Protein AF-A0AA88E6B8-F1 (afdb_monomer)

pLDDT: mean 77.75, std 19.47, range [22.05, 96.06]

Secondary structure (DSSP, 8-state):
-HHHHHHHHHHHHHTT-S--HHHHHHTT-----B-TTT-SSB--HHIIIIISHHHHHHHHTSTTTTT------SSHHHHHHHHHHHS-HHHHHHHHHHHHHHHHHHHHHHHH-----HHHHHHHHHH----PPPPPSTT--EEEEEEEEEGGGTEEEEEEEEE-TT--EEEEEEEEEES---HHHHHHHHHHHHHHHHHHTT--BSEEE-S-HHHHHHHHHS---GGGHHHHHHHHHHHHHHB-----SSS---S-S-S-EES----HHHHTTS--

Organism: Ficus carica (NCBI:txid3494)

Sequence (276 aa):
MEVAKRSSRLWRAFHNILPCSANLRSRGVNCEVRCARCHGGDETGWHSLWSCDIAKLTWKGCSTWDKLPRCSARCFDGVCLFVARLFSKEDVEIFASISWAIWWSRNVRVFQNLWKSPMEILEVVLTDRPPQWQPPSLGHLKLNVDAGCREECGFVGVGAVVRDSDGVVIACLARKLVGSFPPLTAEFLALREGLEFVASCGVRVSEVETDALLVVQAIVTSDPPDDLDPIVYDIRALLQKVACGSPCRHATCSGSPLKDLIPHGTWDDVCNLWFM

Structure (mmCIF, N/CA/C/O backbone):
data_AF-A0AA88E6B8-F1
#
_entry.id   AF-A0AA88E6B8-F1
#
loop_
_atom_site.group_PDB
_atom_site.id
_atom_site.type_symbol
_atom_site.label_atom_id
_atom_site.label_alt_id
_atom_site.label_comp_id
_atom_site.label_asym_id
_atom_site.label_entity_id
_atom_site.label_seq_id
_atom_site.pdbx_PDB_ins_code
_atom_site.Cartn_x
_atom_site.Cartn_y
_atom_site.Cartn_z
_atom_site.occupancy
_atom_site.B_iso_or_equiv
_atom_site.auth_seq_id
_atom_site.auth_comp_id
_atom_site.auth_asym_id
_atom_site.auth_atom_id
_atom_site.pdbx_PDB_model_num
ATOM 1 N N . MET A 1 1 ? 5.697 -1.878 10.033 1.00 37.88 1 MET A N 1
ATOM 2 C CA . MET A 1 1 ? 4.696 -1.409 9.056 1.00 37.88 1 MET A CA 1
ATOM 3 C C . MET A 1 1 ? 5.226 -1.267 7.648 1.00 37.88 1 MET A C 1
ATOM 5 O O . MET A 1 1 ? 4.809 -1.991 6.754 1.00 37.88 1 MET A O 1
ATOM 9 N N . GLU A 1 2 ? 6.217 -0.413 7.437 1.00 36.41 2 GLU A N 1
ATOM 10 C CA . GLU A 1 2 ? 6.900 -0.381 6.149 1.00 36.41 2 GLU A CA 1
ATOM 11 C C . GLU A 1 2 ? 7.533 -1.737 5.831 1.00 36.41 2 GLU A C 1
ATOM 13 O O . GLU A 1 2 ? 7.441 -2.153 4.699 1.00 36.41 2 GLU A O 1
ATOM 18 N N . VAL A 1 3 ? 8.020 -2.507 6.816 1.00 38.84 3 VAL A N 1
ATOM 19 C CA . VAL A 1 3 ? 8.451 -3.912 6.624 1.00 38.84 3 VAL A CA 1
ATOM 20 C C . VAL A 1 3 ? 7.341 -4.813 6.061 1.00 38.84 3 VAL A C 1
ATOM 22 O O . VAL A 1 3 ? 7.630 -5.649 5.219 1.00 38.84 3 VAL A O 1
ATOM 25 N N . ALA A 1 4 ? 6.075 -4.618 6.443 1.00 38.62 4 ALA A N 1
ATOM 26 C CA . ALA A 1 4 ? 4.932 -5.354 5.892 1.00 38.62 4 ALA A CA 1
ATOM 27 C C . ALA A 1 4 ? 4.603 -4.869 4.468 1.00 38.62 4 ALA A C 1
ATOM 29 O O . ALA A 1 4 ? 4.570 -5.667 3.541 1.00 38.62 4 ALA A O 1
ATOM 30 N N . LYS A 1 5 ? 4.542 -3.548 4.216 1.00 45.56 5 LYS A N 1
ATOM 31 C CA . LYS A 1 5 ? 4.423 -3.002 2.842 1.00 45.56 5 LYS A CA 1
ATOM 32 C C . LYS A 1 5 ? 5.631 -3.380 1.954 1.00 45.56 5 LYS A C 1
ATOM 34 O O . LYS A 1 5 ? 5.454 -3.584 0.756 1.00 45.56 5 LYS A O 1
ATOM 39 N N . ARG A 1 6 ? 6.841 -3.495 2.511 1.00 61.31 6 ARG A N 1
ATOM 40 C CA . ARG A 1 6 ? 8.099 -3.924 1.868 1.00 61.31 6 ARG A CA 1
ATOM 41 C C . ARG A 1 6 ? 8.015 -5.413 1.525 1.00 61.31 6 ARG A C 1
ATOM 43 O O . ARG A 1 6 ? 8.197 -5.755 0.362 1.00 61.31 6 ARG A O 1
ATOM 50 N N . SER A 1 7 ? 7.627 -6.265 2.475 1.00 57.97 7 SER A N 1
ATOM 51 C CA . SER A 1 7 ? 7.434 -7.712 2.291 1.00 57.97 7 SER A CA 1
ATOM 52 C C . SER A 1 7 ? 6.275 -8.043 1.351 1.00 57.97 7 SER A C 1
ATOM 54 O O . SER A 1 7 ? 6.454 -8.824 0.425 1.00 57.97 7 SER A O 1
ATOM 56 N N . SER A 1 8 ? 5.123 -7.392 1.502 1.00 67.06 8 SER A N 1
ATOM 57 C CA . SER A 1 8 ? 3.950 -7.517 0.628 1.00 67.06 8 SER A CA 1
ATOM 58 C C . SER A 1 8 ? 4.261 -7.066 -0.802 1.00 67.06 8 SER A C 1
ATOM 60 O O . SER A 1 8 ? 3.906 -7.742 -1.770 1.00 67.06 8 SER A O 1
ATOM 62 N N . ARG A 1 9 ? 5.010 -5.967 -0.987 1.00 73.50 9 ARG A N 1
ATOM 63 C CA . ARG A 1 9 ? 5.476 -5.557 -2.325 1.00 73.50 9 ARG A CA 1
ATOM 64 C C . ARG A 1 9 ? 6.522 -6.498 -2.892 1.00 73.50 9 ARG A C 1
ATOM 66 O O . ARG A 1 9 ? 6.449 -6.789 -4.081 1.00 73.50 9 ARG A O 1
ATOM 73 N N . LEU A 1 10 ? 7.464 -6.969 -2.081 1.00 81.62 10 LEU A N 1
ATOM 74 C CA . LEU A 1 10 ? 8.462 -7.933 -2.525 1.00 81.62 10 LEU A CA 1
ATOM 75 C C . LEU A 1 10 ? 7.795 -9.249 -2.941 1.00 81.62 10 LEU A C 1
ATOM 77 O O . LEU A 1 10 ? 8.118 -9.782 -3.996 1.00 81.62 10 LEU A O 1
ATOM 81 N N . TRP A 1 11 ? 6.792 -9.706 -2.191 1.00 81.75 11 TRP A N 1
ATOM 82 C CA . TRP A 1 11 ? 5.949 -10.848 -2.537 1.00 81.75 11 TRP A CA 1
ATOM 83 C C . TRP A 1 11 ? 5.194 -10.616 -3.853 1.00 81.75 11 TRP A C 1
ATOM 85 O O . TRP A 1 11 ? 5.265 -11.434 -4.770 1.00 81.75 11 TRP A O 1
ATOM 95 N N . ARG A 1 12 ? 4.554 -9.452 -4.027 1.00 83.06 12 ARG A N 1
ATOM 96 C CA . ARG A 1 12 ? 3.907 -9.082 -5.301 1.00 83.06 12 ARG A CA 1
ATOM 97 C C . ARG A 1 12 ? 4.899 -9.041 -6.467 1.00 83.06 12 ARG A C 1
ATOM 99 O O . ARG A 1 12 ? 4.542 -9.392 -7.590 1.00 83.06 12 ARG A O 1
ATOM 106 N N . ALA A 1 13 ? 6.126 -8.593 -6.224 1.00 87.19 13 ALA A N 1
ATOM 107 C CA . ALA A 1 13 ? 7.186 -8.548 -7.222 1.00 87.19 13 ALA A CA 1
ATOM 108 C C . ALA A 1 13 ? 7.661 -9.953 -7.601 1.00 87.19 13 ALA A C 1
ATOM 110 O O . ALA A 1 13 ? 7.802 -10.246 -8.787 1.00 87.19 13 ALA A O 1
ATOM 111 N N . PHE A 1 14 ? 7.839 -10.821 -6.605 1.00 88.31 14 PHE A N 1
ATOM 112 C CA . PHE A 1 14 ? 8.181 -12.229 -6.768 1.00 88.31 14 PHE A CA 1
ATOM 113 C C . PHE A 1 14 ? 7.139 -12.960 -7.621 1.00 88.31 14 PHE A C 1
ATOM 115 O O . PHE A 1 14 ? 7.480 -13.623 -8.590 1.00 88.31 14 PHE A O 1
ATOM 122 N N . HIS A 1 15 ? 5.852 -12.763 -7.342 1.00 83.81 15 HIS A N 1
ATOM 123 C CA . HIS A 1 15 ? 4.770 -13.378 -8.114 1.00 83.81 15 HIS A CA 1
ATOM 124 C C . HIS A 1 15 ? 4.450 -12.659 -9.435 1.00 83.81 15 HIS A C 1
ATOM 126 O O . HIS A 1 15 ? 3.464 -12.990 -10.088 1.00 83.81 15 HIS A O 1
ATOM 132 N N . ASN A 1 16 ? 5.259 -11.674 -9.841 1.00 87.44 16 ASN A N 1
ATOM 133 C CA . ASN A 1 16 ? 5.052 -10.873 -11.047 1.00 87.44 16 ASN A CA 1
ATOM 134 C C . ASN A 1 16 ? 3.639 -10.253 -11.147 1.00 87.44 16 ASN A C 1
ATOM 136 O O . ASN A 1 16 ? 3.027 -10.206 -12.211 1.00 87.44 16 ASN A O 1
ATOM 140 N N . ILE A 1 17 ? 3.110 -9.754 -10.030 1.00 83.88 17 ILE A N 1
ATOM 141 C CA . ILE A 1 17 ? 1.791 -9.102 -9.955 1.00 83.88 17 ILE A CA 1
ATOM 142 C C . ILE A 1 17 ? 1.871 -7.619 -9.578 1.00 83.88 17 ILE A C 1
ATOM 144 O O . ILE A 1 17 ? 0.838 -6.997 -9.319 1.00 83.88 17 ILE A O 1
ATOM 148 N N . LEU A 1 18 ? 3.073 -7.032 -9.552 1.00 85.50 18 LEU A N 1
ATOM 149 C CA . LEU A 1 18 ? 3.228 -5.583 -9.411 1.00 85.50 18 LEU A CA 1
ATOM 150 C C . LEU A 1 18 ? 2.494 -4.841 -10.541 1.00 85.50 18 LEU A C 1
ATOM 152 O O . LEU A 1 18 ? 2.548 -5.299 -11.685 1.00 85.50 18 LEU A O 1
ATOM 156 N N . PRO A 1 19 ? 1.872 -3.679 -10.262 1.00 85.00 19 PRO A N 1
ATOM 157 C CA . PRO A 1 19 ? 1.179 -2.877 -11.269 1.00 85.00 19 PRO A CA 1
ATOM 158 C C . PRO A 1 19 ? 2.173 -2.048 -12.105 1.00 85.00 19 PRO A C 1
ATOM 160 O O . PRO A 1 19 ? 2.102 -0.819 -12.173 1.00 85.00 19 PRO A O 1
ATOM 163 N N . CYS A 1 20 ? 3.157 -2.721 -12.704 1.00 89.06 20 CYS A N 1
ATOM 164 C CA . CYS A 1 20 ? 3.997 -2.156 -13.756 1.00 89.06 20 CYS A CA 1
ATOM 165 C C . CYS A 1 20 ? 3.222 -2.156 -15.080 1.00 89.06 20 CYS A C 1
ATOM 167 O O . CYS A 1 20 ? 2.313 -2.972 -15.260 1.00 89.06 20 CYS A O 1
ATOM 169 N N . SER A 1 21 ? 3.540 -1.252 -16.005 1.00 87.00 21 SER A N 1
ATOM 170 C CA . SER A 1 21 ? 2.702 -1.074 -17.197 1.00 87.00 21 SER A CA 1
ATOM 171 C C . SER A 1 21 ? 2.626 -2.315 -18.095 1.00 87.00 21 SER A C 1
ATOM 173 O O . SER A 1 21 ? 1.577 -2.554 -18.690 1.00 87.00 21 SER A O 1
ATOM 175 N N . ALA A 1 22 ? 3.650 -3.179 -18.115 1.00 90.19 22 ALA A N 1
ATOM 176 C CA . ALA A 1 22 ? 3.568 -4.475 -18.799 1.00 90.19 22 ALA A CA 1
ATOM 177 C C . ALA A 1 22 ? 2.477 -5.391 -18.207 1.00 90.19 22 ALA A C 1
ATOM 179 O O . ALA A 1 22 ? 1.712 -6.005 -18.950 1.00 90.19 22 ALA A O 1
ATOM 180 N N . ASN A 1 23 ? 2.361 -5.440 -16.875 1.00 87.75 23 ASN A N 1
ATOM 181 C CA . ASN A 1 23 ? 1.348 -6.240 -16.182 1.00 87.75 23 ASN A CA 1
ATOM 182 C C . ASN A 1 23 ? -0.046 -5.603 -16.243 1.00 87.75 23 ASN A C 1
ATOM 184 O O . ASN A 1 23 ? -1.047 -6.311 -16.233 1.00 87.75 23 ASN A O 1
ATOM 188 N N . LEU A 1 24 ? -0.132 -4.272 -16.295 1.00 81.75 24 LEU A N 1
ATOM 189 C CA . LEU A 1 24 ? -1.405 -3.577 -16.494 1.00 81.75 24 LEU A CA 1
ATOM 190 C C . LEU A 1 24 ? -1.940 -3.831 -17.908 1.00 81.75 24 LEU A C 1
ATOM 192 O O . LEU A 1 24 ? -3.101 -4.210 -18.063 1.00 81.75 24 LEU A O 1
ATOM 196 N N . ARG A 1 25 ? -1.081 -3.731 -18.931 1.00 86.38 25 ARG A N 1
ATOM 197 C CA . ARG A 1 25 ? -1.469 -4.033 -20.313 1.00 86.38 25 ARG A CA 1
ATOM 198 C C . ARG A 1 25 ? -1.889 -5.490 -20.492 1.00 86.38 25 ARG A C 1
ATOM 200 O O . ARG A 1 25 ? -2.877 -5.740 -21.176 1.00 86.38 25 ARG A O 1
ATOM 207 N N . SER A 1 26 ? -1.194 -6.449 -19.874 1.00 85.44 26 SER A N 1
ATOM 208 C CA . SER A 1 26 ? -1.596 -7.863 -19.954 1.00 85.44 26 SER A CA 1
ATOM 209 C C . SER A 1 26 ? -2.954 -8.146 -19.301 1.00 85.44 26 SER A C 1
ATOM 211 O O . SER A 1 26 ? -3.588 -9.145 -19.631 1.00 85.44 26 SER A O 1
ATOM 213 N N . ARG A 1 27 ? -3.425 -7.251 -18.424 1.00 82.56 27 ARG A N 1
ATOM 214 C CA . ARG A 1 27 ? -4.752 -7.291 -17.793 1.00 82.56 27 ARG A CA 1
ATOM 215 C C . ARG A 1 27 ? -5.810 -6.456 -18.522 1.00 82.56 27 ARG A C 1
ATOM 217 O O . ARG A 1 27 ? -6.925 -6.352 -18.038 1.00 82.56 27 ARG A O 1
ATOM 224 N N . GLY A 1 28 ? -5.486 -5.885 -19.683 1.00 78.25 28 GLY A N 1
ATOM 225 C CA . GLY A 1 28 ? -6.440 -5.132 -20.504 1.00 78.25 28 GLY A CA 1
ATOM 226 C C . GLY A 1 28 ? -6.480 -3.625 -20.241 1.00 78.25 28 GLY A C 1
ATOM 227 O O . GLY A 1 28 ? -7.259 -2.926 -20.884 1.00 78.25 28 GLY A O 1
ATOM 228 N N . VAL A 1 29 ? -5.618 -3.089 -19.369 1.00 76.81 29 VAL A N 1
ATOM 229 C CA . VAL A 1 29 ? -5.511 -1.637 -19.161 1.00 76.81 29 VAL A CA 1
ATOM 230 C C . VAL A 1 29 ? -4.769 -1.001 -20.337 1.00 76.81 29 VAL A C 1
ATOM 232 O O . VAL A 1 29 ? -3.631 -1.362 -20.653 1.00 76.81 29 VAL A O 1
ATOM 235 N N . ASN A 1 30 ? -5.393 -0.014 -20.983 1.00 84.06 30 ASN A N 1
ATOM 236 C CA . ASN A 1 30 ? -4.764 0.722 -22.074 1.00 84.06 30 ASN A CA 1
ATOM 237 C C . ASN A 1 30 ? -3.748 1.746 -21.536 1.00 84.06 30 ASN A C 1
ATOM 239 O O . ASN A 1 30 ? -4.104 2.869 -21.189 1.00 84.06 30 ASN A O 1
ATOM 243 N N . CYS A 1 31 ? -2.475 1.357 -21.468 1.00 83.50 31 CYS A N 1
ATOM 244 C CA . CYS A 1 31 ? -1.379 2.222 -21.030 1.00 83.50 31 CYS A CA 1
ATOM 245 C C . CYS A 1 31 ? -0.124 2.059 -21.899 1.00 83.50 31 CYS A C 1
ATOM 247 O O . CYS A 1 31 ? 0.051 1.046 -22.585 1.00 83.50 31 CYS A O 1
ATOM 249 N N . GLU A 1 32 ? 0.775 3.046 -21.858 1.00 87.19 32 GLU A N 1
ATOM 250 C CA . GLU A 1 32 ? 2.106 2.940 -22.461 1.00 87.19 32 GLU A CA 1
ATOM 251 C C . GLU A 1 32 ? 2.979 1.958 -21.665 1.00 87.19 32 GLU A C 1
ATOM 253 O O . GLU A 1 32 ? 3.070 2.042 -20.443 1.00 87.19 32 GLU A O 1
ATOM 258 N N . VAL A 1 33 ? 3.628 1.017 -22.359 1.00 89.69 33 VAL A N 1
ATOM 259 C CA . VAL A 1 33 ? 4.415 -0.051 -21.711 1.00 89.69 33 VAL A CA 1
ATOM 260 C C . VAL A 1 33 ? 5.839 0.392 -21.393 1.00 89.69 33 VAL A C 1
ATOM 262 O O . VAL A 1 33 ? 6.510 -0.222 -20.573 1.00 89.69 33 VAL A O 1
ATOM 265 N N . ARG A 1 34 ? 6.329 1.476 -21.998 1.00 93.19 34 ARG A N 1
ATOM 266 C CA . ARG A 1 34 ? 7.699 1.931 -21.760 1.00 93.19 34 ARG A CA 1
ATOM 267 C C . ARG A 1 34 ? 7.878 2.387 -20.318 1.00 93.19 34 ARG A C 1
ATOM 269 O O . ARG A 1 34 ? 7.009 3.023 -19.727 1.00 93.19 34 ARG A O 1
ATOM 276 N N . CYS A 1 35 ? 9.049 2.099 -19.766 1.00 92.81 35 CYS A N 1
ATOM 277 C CA . CYS A 1 35 ? 9.434 2.556 -18.441 1.00 92.81 35 CYS A CA 1
ATOM 278 C C . CYS A 1 35 ? 9.396 4.087 -18.362 1.00 92.81 35 CYS A C 1
ATOM 280 O O . CYS A 1 35 ? 10.190 4.763 -19.014 1.00 92.81 35 CYS A O 1
ATOM 282 N N . ALA A 1 36 ? 8.544 4.628 -17.487 1.00 87.62 36 ALA A N 1
ATOM 283 C CA . ALA A 1 36 ? 8.399 6.070 -17.263 1.00 87.62 36 ALA A CA 1
ATOM 284 C C . ALA A 1 36 ? 9.659 6.751 -16.685 1.00 87.62 36 ALA A C 1
ATOM 286 O O . ALA A 1 36 ? 9.687 7.972 -16.525 1.00 87.62 36 ALA A O 1
ATOM 287 N N . ARG A 1 37 ? 10.687 5.968 -16.321 1.00 90.44 37 ARG A N 1
ATOM 288 C CA . ARG A 1 37 ? 11.957 6.484 -15.798 1.00 90.44 37 ARG A CA 1
ATOM 289 C C . ARG A 1 37 ? 13.053 6.567 -16.851 1.00 90.44 37 ARG A C 1
ATOM 291 O O . ARG A 1 37 ? 13.614 7.636 -17.035 1.00 90.44 37 ARG A O 1
ATOM 298 N N . CYS A 1 38 ? 13.387 5.457 -17.512 1.00 90.75 38 CYS A N 1
ATOM 299 C CA . CYS A 1 38 ? 14.499 5.437 -18.471 1.00 90.75 38 CYS A CA 1
ATOM 300 C C . CYS A 1 38 ? 14.061 5.426 -19.939 1.00 90.75 38 CYS A C 1
ATOM 302 O O . CYS A 1 38 ? 14.905 5.607 -20.808 1.00 90.75 38 CYS A O 1
ATOM 304 N N . HIS A 1 39 ? 12.784 5.159 -20.235 1.00 87.88 39 HIS A N 1
ATOM 305 C CA . HIS A 1 39 ? 12.227 5.039 -21.591 1.00 87.88 39 HIS A CA 1
ATOM 306 C C . HIS A 1 39 ? 12.898 3.997 -22.517 1.00 87.88 39 HIS A C 1
ATOM 308 O O . HIS A 1 39 ? 12.496 3.856 -23.671 1.00 87.88 39 HIS A O 1
ATOM 314 N N . GLY A 1 40 ? 13.883 3.238 -22.021 1.00 81.88 40 GLY A N 1
ATOM 315 C CA . GLY A 1 40 ? 14.724 2.324 -22.803 1.00 81.88 40 GLY A CA 1
ATOM 316 C C . GLY A 1 40 ? 14.186 0.899 -22.968 1.00 81.88 40 GLY A C 1
ATOM 317 O O . GLY A 1 40 ? 14.855 0.073 -23.581 1.00 81.88 40 GLY A O 1
ATOM 318 N N . GLY A 1 41 ? 13.011 0.582 -22.418 1.00 87.12 41 GLY A N 1
ATOM 319 C CA . GLY A 1 41 ? 12.384 -0.735 -22.542 1.00 87.12 41 GLY A CA 1
ATOM 320 C C . GLY A 1 41 ? 11.043 -0.832 -21.819 1.00 87.12 41 GLY A C 1
ATOM 321 O O . GLY A 1 41 ? 10.603 0.128 -21.179 1.00 87.12 41 GLY A O 1
ATOM 322 N N . ASP A 1 42 ? 10.415 -2.001 -21.925 1.00 93.19 42 ASP A N 1
ATOM 323 C CA . ASP A 1 42 ? 9.132 -2.303 -21.293 1.00 93.19 42 ASP A CA 1
ATOM 324 C C . ASP A 1 42 ? 9.245 -2.344 -19.764 1.00 93.19 42 ASP A C 1
ATOM 326 O O . ASP A 1 42 ? 10.175 -2.912 -19.180 1.00 93.19 42 ASP A O 1
ATOM 330 N N . GLU A 1 43 ? 8.269 -1.743 -19.094 1.00 94.00 43 GLU A N 1
ATOM 331 C CA . GLU A 1 43 ? 8.210 -1.664 -17.648 1.00 94.00 43 GLU A CA 1
ATOM 332 C C . GLU A 1 43 ? 7.699 -2.978 -17.047 1.00 94.00 43 GLU A C 1
ATOM 334 O O . GLU A 1 43 ? 6.507 -3.183 -16.801 1.00 94.00 43 GLU A O 1
ATOM 339 N N . THR A 1 44 ? 8.637 -3.875 -16.772 1.00 94.31 44 THR A N 1
ATOM 340 C CA . THR A 1 44 ? 8.409 -5.102 -16.000 1.00 94.31 44 THR A CA 1
ATOM 341 C C . THR A 1 44 ? 8.819 -4.915 -14.540 1.00 94.31 44 THR A C 1
ATOM 343 O O . THR A 1 44 ? 9.589 -4.009 -14.219 1.00 94.31 44 THR A O 1
ATOM 346 N N . GLY A 1 45 ? 8.370 -5.796 -13.638 1.00 91.94 45 GLY A N 1
ATOM 347 C CA . GLY A 1 45 ? 8.850 -5.803 -12.248 1.00 91.94 45 GLY A CA 1
ATOM 348 C C . GLY A 1 45 ? 10.376 -5.944 -12.162 1.00 91.94 45 GLY A C 1
ATOM 349 O O . GLY A 1 45 ? 11.028 -5.197 -11.435 1.00 91.94 45 GLY A O 1
ATOM 350 N N . TRP A 1 46 ? 10.959 -6.821 -12.988 1.00 94.38 46 TRP A N 1
ATOM 351 C CA . TRP A 1 46 ? 12.411 -6.993 -13.089 1.00 94.38 46 TRP A CA 1
ATOM 352 C C . TRP A 1 46 ? 13.116 -5.734 -13.599 1.00 94.38 46 TRP A C 1
ATOM 354 O O . TRP A 1 46 ? 14.096 -5.290 -13.001 1.00 94.38 46 TRP A O 1
ATOM 364 N N . HIS A 1 47 ? 12.605 -5.113 -14.664 1.00 94.12 47 HIS A N 1
ATOM 365 C CA . HIS A 1 47 ? 13.183 -3.870 -15.160 1.00 94.12 47 HIS A CA 1
ATOM 366 C C . HIS A 1 47 ? 13.098 -2.777 -14.095 1.00 94.12 47 HIS A C 1
ATOM 368 O O . HIS A 1 47 ? 14.108 -2.177 -13.736 1.00 94.12 47 HIS A O 1
ATOM 374 N N . SER A 1 48 ? 11.915 -2.556 -13.527 1.00 93.62 48 SER A N 1
ATOM 375 C CA . SER A 1 48 ? 11.692 -1.473 -12.577 1.00 93.62 48 SER A CA 1
ATOM 376 C C . SER A 1 48 ? 12.491 -1.618 -11.285 1.00 93.62 48 SER A C 1
ATOM 378 O O . SER A 1 48 ? 12.972 -0.613 -10.762 1.00 93.62 48 SER A O 1
ATOM 380 N N . LEU A 1 49 ? 12.663 -2.827 -10.766 1.00 93.88 49 LEU A N 1
ATOM 381 C CA . LEU A 1 49 ? 13.333 -3.020 -9.480 1.00 93.88 49 LEU A CA 1
ATOM 382 C C . LEU A 1 49 ? 14.816 -3.362 -9.596 1.00 93.88 49 LEU A C 1
ATOM 384 O O . LEU A 1 49 ? 15.549 -3.148 -8.637 1.00 93.88 49 LEU A O 1
ATOM 388 N N . TRP A 1 50 ? 15.275 -3.870 -10.741 1.00 92.31 50 TRP A N 1
ATOM 389 C CA . TRP A 1 50 ? 16.626 -4.421 -10.868 1.00 92.31 50 TRP A CA 1
ATOM 390 C C . TRP A 1 50 ? 17.407 -3.852 -12.052 1.00 92.31 50 TRP A C 1
ATOM 392 O O . TRP A 1 50 ? 18.530 -3.378 -11.885 1.00 92.31 50 TRP A O 1
ATOM 402 N N . SER A 1 51 ? 16.836 -3.877 -13.261 1.00 92.19 51 SER A N 1
ATOM 403 C CA . SER A 1 51 ? 17.609 -3.617 -14.486 1.00 92.19 51 SER A CA 1
ATOM 404 C C . SER A 1 51 ? 17.576 -2.169 -14.992 1.00 92.19 51 SER A C 1
ATOM 406 O O . SER A 1 51 ? 18.380 -1.827 -15.866 1.00 92.19 51 SER A O 1
ATOM 408 N N . CYS A 1 52 ? 16.639 -1.349 -14.519 1.00 93.75 52 CYS A N 1
ATOM 409 C CA . CYS A 1 52 ? 16.512 0.067 -14.866 1.00 93.75 52 CYS A CA 1
ATOM 410 C C . CYS A 1 52 ? 17.739 0.846 -14.375 1.00 93.75 52 CYS A C 1
ATOM 412 O O . CYS A 1 52 ? 18.294 0.523 -13.326 1.00 93.75 52 CYS A O 1
ATOM 414 N N . ASP A 1 53 ? 18.150 1.887 -15.100 1.00 92.19 53 ASP A N 1
ATOM 415 C CA . ASP A 1 53 ? 19.363 2.648 -14.773 1.00 92.19 53 ASP A CA 1
ATOM 416 C C . ASP A 1 53 ? 19.298 3.271 -13.378 1.00 92.19 53 ASP A C 1
ATOM 418 O O . ASP A 1 53 ? 20.260 3.182 -12.620 1.00 92.19 53 ASP A O 1
ATOM 422 N N . ILE A 1 54 ? 18.133 3.794 -12.983 1.00 92.19 54 ILE A N 1
ATOM 423 C CA . ILE A 1 54 ? 17.936 4.322 -11.629 1.00 92.19 54 ILE A CA 1
ATOM 424 C C . ILE A 1 54 ? 18.031 3.222 -10.578 1.00 92.19 54 ILE A C 1
ATOM 426 O O . ILE A 1 54 ? 18.716 3.412 -9.581 1.00 92.19 54 ILE A O 1
ATOM 430 N N . ALA A 1 55 ? 17.427 2.055 -10.821 1.00 92.94 55 ALA A N 1
ATOM 431 C CA . ALA A 1 55 ? 17.530 0.929 -9.897 1.00 92.94 55 ALA A CA 1
ATOM 432 C C . ALA A 1 55 ? 18.992 0.488 -9.730 1.00 92.94 55 ALA A C 1
ATOM 434 O O . ALA A 1 55 ? 19.482 0.398 -8.610 1.00 92.94 55 ALA A O 1
ATOM 435 N N . LYS A 1 56 ? 19.722 0.298 -10.837 1.00 91.50 56 LYS A N 1
ATOM 436 C CA . LYS A 1 56 ? 21.149 -0.063 -10.824 1.00 91.50 56 LYS A CA 1
ATOM 437 C C . LYS A 1 56 ? 21.994 0.940 -10.044 1.00 91.50 56 LYS A C 1
ATOM 439 O O . LYS A 1 56 ? 22.878 0.529 -9.298 1.00 91.50 56 LYS A O 1
ATOM 444 N N . LEU A 1 57 ? 21.752 2.238 -10.229 1.00 91.56 57 LEU A N 1
ATOM 445 C CA . LEU A 1 57 ? 22.470 3.286 -9.503 1.00 91.56 57 LEU A CA 1
ATOM 446 C C . LEU A 1 57 ? 22.127 3.278 -8.007 1.00 91.56 57 LEU A C 1
ATOM 448 O O . LEU A 1 57 ? 23.034 3.410 -7.192 1.00 91.56 57 LEU A O 1
ATOM 452 N N . THR A 1 58 ? 20.862 3.060 -7.638 1.00 92.50 58 THR A N 1
ATOM 453 C CA . THR A 1 58 ? 20.445 2.910 -6.234 1.00 92.50 58 THR A CA 1
ATOM 454 C C . THR A 1 58 ? 21.113 1.705 -5.575 1.00 92.50 58 THR A C 1
ATOM 456 O O . THR A 1 58 ? 21.673 1.847 -4.492 1.00 92.50 58 THR A O 1
ATOM 459 N N . TRP A 1 59 ? 21.127 0.540 -6.231 1.00 91.06 59 TRP A N 1
ATOM 460 C CA . TRP A 1 59 ? 21.782 -0.660 -5.698 1.00 91.06 59 TRP A CA 1
ATOM 461 C C . TRP A 1 59 ? 23.288 -0.461 -5.504 1.00 91.06 59 TRP A C 1
ATOM 463 O O . TRP A 1 59 ? 23.814 -0.826 -4.458 1.00 91.06 59 TRP A O 1
ATOM 473 N N . LYS A 1 60 ? 23.970 0.181 -6.462 1.00 88.12 60 LYS A N 1
ATOM 474 C CA . LYS A 1 60 ? 25.398 0.532 -6.342 1.00 88.12 60 LYS A CA 1
ATOM 475 C C . LYS A 1 60 ? 25.692 1.498 -5.195 1.00 88.12 60 LYS A C 1
ATOM 477 O O . LYS A 1 60 ? 26.776 1.459 -4.632 1.00 88.12 60 LYS A O 1
ATOM 482 N N . GLY A 1 61 ? 24.746 2.372 -4.856 1.00 86.31 61 GLY A N 1
ATOM 483 C CA . GLY A 1 61 ? 24.891 3.300 -3.735 1.00 86.31 61 GLY A CA 1
ATOM 484 C C . GLY A 1 61 ? 24.803 2.634 -2.356 1.00 86.31 61 GLY A C 1
ATOM 485 O O . GLY A 1 61 ? 25.119 3.277 -1.359 1.00 86.31 61 GLY A O 1
ATOM 486 N N . CYS A 1 62 ? 24.393 1.363 -2.273 1.00 82.25 62 CYS A N 1
ATOM 487 C CA . CYS A 1 62 ? 24.345 0.612 -1.023 1.00 82.25 62 CYS A CA 1
ATOM 488 C C . CYS A 1 62 ? 25.602 -0.260 -0.862 1.00 82.25 62 CYS A C 1
ATOM 490 O O . CYS A 1 62 ? 25.871 -1.143 -1.676 1.00 82.25 62 CYS A O 1
ATOM 492 N N . SER A 1 63 ? 26.346 -0.058 0.229 1.00 72.69 63 SER A N 1
ATOM 493 C CA . SER A 1 63 ? 27.622 -0.737 0.512 1.00 72.69 63 SER A CA 1
ATOM 494 C C . SER A 1 63 ? 27.526 -2.269 0.566 1.00 72.69 63 SER A C 1
ATOM 496 O O . SER A 1 63 ? 28.489 -2.953 0.216 1.00 72.69 63 SER A O 1
ATOM 498 N N . THR A 1 64 ? 26.371 -2.815 0.956 1.00 68.81 64 THR A N 1
ATOM 499 C CA . THR A 1 64 ? 26.094 -4.262 0.944 1.00 68.81 64 THR A CA 1
ATOM 500 C C . THR A 1 64 ? 25.980 -4.816 -0.482 1.00 68.81 64 THR A C 1
ATOM 502 O O . THR A 1 64 ? 26.378 -5.950 -0.745 1.00 68.81 64 THR A O 1
ATOM 505 N N . TRP A 1 65 ? 25.473 -4.011 -1.421 1.00 71.06 65 TRP A N 1
ATOM 506 C CA . TRP A 1 65 ? 25.087 -4.439 -2.771 1.00 71.06 65 TRP A CA 1
ATOM 507 C C . TRP A 1 65 ? 26.126 -4.081 -3.848 1.00 71.06 65 TRP A C 1
ATOM 509 O O . TRP A 1 65 ? 26.071 -4.626 -4.951 1.00 71.06 65 TRP A O 1
ATOM 519 N N . ASP A 1 66 ? 27.135 -3.269 -3.518 1.00 65.56 66 ASP A N 1
ATOM 520 C CA . ASP A 1 66 ? 28.287 -2.981 -4.391 1.00 65.56 66 ASP A CA 1
ATOM 521 C C . ASP A 1 66 ? 29.171 -4.225 -4.652 1.00 65.56 66 ASP A C 1
ATOM 523 O O . ASP A 1 66 ? 29.858 -4.325 -5.667 1.00 65.56 66 ASP A O 1
ATOM 527 N N . LYS A 1 67 ? 29.109 -5.236 -3.771 1.00 57.47 67 LYS A N 1
ATOM 528 C CA . LYS A 1 67 ? 29.912 -6.477 -3.851 1.00 57.47 67 LYS A CA 1
ATOM 529 C C . LYS A 1 67 ? 29.172 -7.685 -4.434 1.00 57.47 67 LYS A C 1
ATOM 531 O O . LYS A 1 67 ? 29.688 -8.801 -4.382 1.00 57.47 67 LYS A O 1
ATOM 536 N N . LEU A 1 68 ? 27.964 -7.498 -4.958 1.00 62.62 68 LEU A N 1
ATOM 537 C CA . LEU A 1 68 ? 27.151 -8.602 -5.464 1.00 62.62 68 LEU A CA 1
ATOM 538 C C . LEU A 1 68 ? 27.854 -9.412 -6.565 1.00 62.62 68 LEU A C 1
ATOM 540 O O . LEU A 1 68 ? 28.323 -8.834 -7.552 1.00 62.62 68 LEU A O 1
ATOM 544 N N . PRO A 1 69 ? 27.814 -10.755 -6.502 1.00 60.59 69 PRO A N 1
ATOM 545 C CA . PRO A 1 69 ? 28.093 -11.569 -7.674 1.00 60.59 69 PRO A CA 1
ATOM 546 C C . PRO A 1 69 ? 27.085 -11.230 -8.782 1.00 60.59 69 PRO A C 1
ATOM 548 O O . PRO A 1 69 ? 25.926 -10.907 -8.511 1.00 60.59 69 PRO A O 1
ATOM 551 N N . ARG A 1 70 ? 27.513 -11.303 -10.049 1.00 71.06 70 ARG A N 1
ATOM 552 C CA . ARG A 1 70 ? 26.642 -10.994 -11.195 1.00 71.06 70 ARG A CA 1
ATOM 553 C C . ARG A 1 70 ? 25.421 -11.920 -11.198 1.00 71.06 70 ARG A C 1
ATOM 555 O O . ARG A 1 70 ? 25.521 -13.076 -11.599 1.00 71.06 70 ARG A O 1
ATOM 562 N N . CYS A 1 71 ? 24.264 -11.394 -10.803 1.00 79.81 71 CYS A N 1
ATOM 563 C CA . CYS A 1 71 ? 22.993 -12.088 -10.952 1.00 79.81 71 CYS A CA 1
ATOM 564 C C . CYS A 1 71 ? 22.586 -12.079 -12.433 1.00 79.81 71 CYS A C 1
ATOM 566 O O . CYS A 1 71 ? 22.362 -11.019 -13.020 1.00 79.81 71 CYS A O 1
ATOM 568 N N . SER A 1 72 ? 22.511 -13.261 -13.046 1.00 83.56 72 SER A N 1
ATOM 569 C CA . SER A 1 72 ? 22.122 -13.445 -14.451 1.00 83.56 72 SER A CA 1
ATOM 570 C C . SER A 1 72 ? 20.610 -13.605 -14.651 1.00 83.56 72 SER A C 1
ATOM 572 O O . SER A 1 72 ? 20.159 -13.761 -15.789 1.00 83.56 72 SER A O 1
ATOM 574 N N . ALA A 1 73 ? 19.822 -13.562 -13.569 1.00 87.62 73 ALA A N 1
ATOM 575 C CA . ALA A 1 73 ? 18.374 -13.697 -13.631 1.00 87.62 73 ALA A CA 1
ATOM 576 C C . ALA A 1 73 ? 17.751 -12.578 -14.480 1.00 87.62 73 ALA A C 1
ATOM 578 O O . ALA A 1 73 ? 18.073 -11.398 -14.325 1.00 87.62 73 ALA A O 1
ATOM 579 N N . ARG A 1 74 ? 16.830 -12.966 -15.366 1.00 87.62 74 ARG A N 1
ATOM 580 C CA . ARG A 1 74 ? 16.066 -12.060 -16.244 1.00 87.62 74 ARG A CA 1
ATOM 581 C C . ARG A 1 74 ? 14.625 -11.837 -15.769 1.00 87.62 74 ARG A C 1
ATOM 583 O O . ARG A 1 74 ? 13.828 -11.230 -16.473 1.00 87.62 74 ARG A O 1
ATOM 590 N N . CYS A 1 75 ? 14.304 -12.342 -14.585 1.00 90.25 75 CYS A N 1
ATOM 591 C CA . CYS A 1 75 ? 13.017 -12.232 -13.914 1.00 90.25 75 CYS A CA 1
ATOM 592 C C . CYS A 1 75 ? 13.250 -11.895 -12.434 1.00 90.25 75 CYS A C 1
ATOM 594 O O . CYS A 1 75 ? 14.339 -12.136 -11.901 1.00 90.25 75 CYS A O 1
ATOM 596 N N . PHE A 1 76 ? 12.278 -11.252 -11.784 1.00 90.88 76 PHE A N 1
ATOM 597 C CA . PHE A 1 76 ? 12.488 -10.713 -10.437 1.00 90.88 76 PHE A CA 1
ATOM 598 C C . PHE A 1 76 ? 12.435 -11.796 -9.351 1.00 90.88 76 PHE A C 1
ATOM 600 O O . PHE A 1 76 ? 13.210 -11.735 -8.405 1.00 90.88 76 PHE A O 1
ATOM 607 N N . ASP A 1 77 ? 11.626 -12.839 -9.526 1.00 90.88 77 ASP A N 1
ATOM 608 C CA . ASP A 1 77 ? 11.648 -14.052 -8.700 1.00 90.88 77 ASP A CA 1
ATOM 609 C C . ASP A 1 77 ? 13.036 -14.706 -8.682 1.00 90.88 77 ASP A C 1
ATOM 611 O O . ASP A 1 77 ? 13.553 -15.034 -7.614 1.00 90.88 77 ASP A O 1
ATOM 615 N N . GLY A 1 78 ? 13.697 -14.801 -9.841 1.00 92.00 78 GLY A N 1
ATOM 616 C CA . GLY A 1 78 ? 15.066 -15.308 -9.933 1.00 92.00 78 GLY A CA 1
ATOM 617 C C . GLY A 1 78 ? 16.071 -14.447 -9.161 1.00 92.00 78 GLY A C 1
ATOM 618 O O . GLY A 1 78 ? 16.983 -14.984 -8.533 1.00 92.00 78 GLY A O 1
ATOM 619 N N . VAL A 1 79 ? 15.879 -13.122 -9.145 1.00 91.38 79 VAL A N 1
ATOM 620 C CA . VAL A 1 79 ? 16.672 -12.202 -8.312 1.00 91.38 79 VAL A CA 1
ATOM 621 C C . VAL A 1 79 ? 16.400 -12.458 -6.829 1.00 91.38 79 VAL A C 1
ATOM 623 O O . VAL A 1 79 ? 17.349 -12.639 -6.071 1.00 91.38 79 VAL A O 1
ATOM 626 N N . CYS A 1 80 ? 15.137 -12.543 -6.405 1.00 90.62 80 CYS A N 1
ATOM 627 C CA . CYS A 1 80 ? 14.782 -12.820 -5.011 1.00 90.62 80 CYS A CA 1
ATOM 628 C C . CYS A 1 80 ? 15.369 -14.147 -4.513 1.00 90.62 80 CYS A C 1
ATOM 630 O O . CYS A 1 80 ? 15.938 -14.192 -3.425 1.00 90.62 80 CYS A O 1
ATOM 632 N N . LEU A 1 81 ? 15.276 -15.217 -5.312 1.00 89.94 81 LEU A N 1
ATOM 633 C CA . LEU A 1 81 ? 15.846 -16.524 -4.969 1.00 89.94 81 LEU A CA 1
ATOM 634 C C . LEU A 1 81 ? 17.373 -16.480 -4.887 1.00 89.94 81 LEU A C 1
ATOM 636 O O . LEU A 1 81 ? 17.956 -17.138 -4.029 1.00 89.94 81 LEU A O 1
ATOM 640 N N . PHE A 1 82 ? 18.028 -15.719 -5.765 1.00 90.25 82 PHE A N 1
ATOM 641 C CA . PHE A 1 82 ? 19.473 -15.514 -5.713 1.00 90.25 82 PHE A CA 1
ATOM 642 C C . PHE A 1 82 ? 19.892 -14.814 -4.414 1.00 90.25 82 PHE A C 1
ATOM 644 O O . PHE A 1 82 ? 20.805 -15.280 -3.736 1.00 90.25 82 PHE A O 1
ATOM 651 N N . VAL A 1 83 ? 19.183 -13.748 -4.034 1.00 88.50 83 VAL A N 1
ATOM 652 C CA . VAL A 1 83 ? 19.440 -13.001 -2.796 1.00 88.50 83 VAL A CA 1
ATOM 653 C C . VAL A 1 83 ? 19.207 -13.870 -1.560 1.00 88.50 83 VAL A C 1
ATOM 655 O O . VAL A 1 83 ? 20.100 -13.999 -0.729 1.00 88.50 83 VAL A O 1
ATOM 658 N N . ALA A 1 84 ? 18.057 -14.540 -1.477 1.00 88.25 84 ALA A N 1
ATOM 659 C CA . ALA A 1 84 ? 17.698 -15.372 -0.329 1.00 88.25 84 ALA A CA 1
ATOM 660 C C . ALA A 1 84 ? 18.643 -16.568 -0.108 1.00 88.25 84 ALA A C 1
ATOM 662 O O . ALA A 1 84 ? 18.727 -17.083 1.002 1.00 88.25 84 ALA A O 1
ATOM 663 N N . ARG A 1 85 ? 19.342 -17.033 -1.154 1.00 89.44 85 ARG A N 1
ATOM 664 C CA . ARG A 1 85 ? 20.303 -18.146 -1.061 1.00 89.44 85 ARG A CA 1
ATOM 665 C C . ARG A 1 85 ? 21.694 -17.727 -0.599 1.00 89.44 85 ARG A C 1
ATOM 667 O O . ARG A 1 85 ? 22.413 -18.567 -0.070 1.00 89.44 85 ARG A O 1
ATOM 674 N N . LEU A 1 86 ? 22.102 -16.491 -0.877 1.00 86.56 86 LEU A N 1
ATOM 675 C CA . LEU A 1 86 ? 23.491 -16.051 -0.701 1.00 86.56 86 LEU A CA 1
ATOM 676 C C . LEU A 1 86 ? 23.701 -15.130 0.498 1.00 86.56 86 LEU A C 1
ATOM 678 O O . LEU A 1 86 ? 24.840 -14.957 0.924 1.00 86.56 86 LEU A O 1
ATOM 682 N N . PHE A 1 87 ? 22.632 -14.534 1.014 1.00 85.81 87 PHE A N 1
ATOM 683 C CA . PHE A 1 87 ? 22.706 -13.474 2.008 1.00 85.81 87 PHE A CA 1
ATOM 684 C C . PHE A 1 87 ? 21.977 -13.842 3.300 1.00 85.81 87 PHE A C 1
ATOM 686 O O . PHE A 1 87 ? 21.151 -14.757 3.331 1.00 85.81 87 PHE A O 1
ATOM 693 N N . SER A 1 88 ? 22.315 -13.129 4.375 1.00 86.12 88 SER A N 1
ATOM 694 C CA . SER A 1 88 ? 21.674 -13.289 5.681 1.00 86.12 88 SER A CA 1
ATOM 695 C C . SER A 1 88 ? 20.214 -12.826 5.657 1.00 86.12 88 SER A C 1
ATOM 697 O O . SER A 1 88 ? 19.757 -12.173 4.715 1.00 86.12 88 SER A O 1
ATOM 699 N N . LYS A 1 89 ? 19.463 -13.136 6.716 1.00 81.88 89 LYS A N 1
ATOM 700 C CA . LYS A 1 89 ? 18.089 -12.645 6.861 1.00 81.88 89 LYS A CA 1
ATOM 701 C C . LYS A 1 89 ? 18.054 -11.113 6.927 1.00 81.88 89 LYS A C 1
ATOM 703 O O . LYS A 1 89 ? 17.212 -10.496 6.281 1.00 81.88 89 LYS A O 1
ATOM 708 N N . GLU A 1 90 ? 18.991 -10.509 7.647 1.00 82.56 90 GLU A N 1
ATOM 709 C CA . GLU A 1 90 ? 19.136 -9.060 7.789 1.00 82.56 90 GLU A CA 1
ATOM 710 C C . GLU A 1 90 ? 19.399 -8.391 6.429 1.00 82.56 90 GLU A C 1
ATOM 712 O O . GLU A 1 90 ? 18.780 -7.384 6.083 1.00 82.56 90 GLU A O 1
ATOM 717 N N . ASP A 1 91 ? 20.249 -8.994 5.597 1.00 83.56 91 ASP A N 1
ATOM 718 C CA . ASP A 1 91 ? 20.515 -8.510 4.239 1.00 83.56 91 ASP A CA 1
ATOM 719 C C . ASP A 1 91 ? 19.285 -8.630 3.324 1.00 83.56 91 ASP A C 1
ATOM 721 O O . ASP A 1 91 ? 19.043 -7.758 2.483 1.00 83.56 91 ASP A O 1
ATOM 725 N N . VAL A 1 92 ? 18.484 -9.691 3.483 1.00 84.06 92 VAL A N 1
ATOM 726 C CA . VAL A 1 92 ? 17.213 -9.868 2.759 1.00 84.06 92 VAL A CA 1
ATOM 727 C C . VAL A 1 92 ? 16.206 -8.784 3.157 1.00 84.06 92 VAL A C 1
ATOM 729 O O . VAL A 1 92 ? 15.487 -8.268 2.299 1.00 84.06 92 VAL A O 1
ATOM 732 N N . GLU A 1 93 ? 16.169 -8.380 4.426 1.00 82.88 93 GLU A N 1
ATOM 733 C CA . GLU A 1 93 ? 15.318 -7.278 4.896 1.00 82.88 93 GLU A CA 1
ATOM 734 C C . GLU A 1 93 ? 15.768 -5.924 4.324 1.00 82.88 93 GLU A C 1
ATOM 736 O O . GLU A 1 93 ? 14.935 -5.115 3.890 1.00 82.88 93 GLU A O 1
ATOM 741 N N . ILE A 1 94 ? 17.080 -5.687 4.228 1.00 84.19 94 ILE A N 1
ATOM 742 C CA . ILE A 1 94 ? 17.637 -4.509 3.543 1.00 84.19 94 ILE A CA 1
ATOM 743 C C . ILE A 1 94 ? 17.264 -4.532 2.055 1.00 84.19 94 ILE A C 1
ATOM 745 O O . ILE A 1 94 ? 16.794 -3.526 1.517 1.00 84.19 94 ILE A O 1
ATOM 749 N N . PHE A 1 95 ? 17.394 -5.682 1.389 1.00 87.81 95 PHE A N 1
ATOM 750 C CA . PHE A 1 95 ? 16.986 -5.861 -0.005 1.00 87.81 95 PHE A CA 1
ATOM 751 C C . PHE A 1 95 ? 15.493 -5.574 -0.219 1.00 87.81 95 PHE A C 1
ATOM 753 O O . PHE A 1 95 ? 15.125 -4.872 -1.168 1.00 87.81 95 PHE A O 1
ATOM 760 N N . ALA A 1 96 ? 14.624 -6.059 0.670 1.00 86.88 96 ALA A N 1
ATOM 761 C CA . ALA A 1 96 ? 13.193 -5.762 0.636 1.00 86.88 96 ALA A CA 1
ATOM 762 C C . ALA A 1 96 ? 12.928 -4.253 0.775 1.00 86.88 96 ALA A C 1
ATOM 764 O O . ALA A 1 96 ? 12.096 -3.690 0.058 1.00 86.88 96 ALA A O 1
ATOM 765 N N . SER A 1 97 ? 13.680 -3.590 1.655 1.00 86.12 97 SER A N 1
ATOM 766 C CA . SER A 1 97 ? 13.568 -2.155 1.929 1.00 86.12 97 SER A CA 1
ATOM 767 C C . SER A 1 97 ? 13.986 -1.296 0.734 1.00 86.12 97 SER A C 1
ATOM 769 O O . SER A 1 97 ? 13.237 -0.415 0.310 1.00 86.12 97 SER A O 1
ATOM 771 N N . ILE A 1 98 ? 15.125 -1.600 0.112 1.00 89.81 98 ILE A N 1
ATOM 772 C CA . ILE A 1 98 ? 15.593 -0.881 -1.081 1.00 89.81 98 ILE A CA 1
ATOM 773 C C . ILE A 1 98 ? 14.675 -1.157 -2.280 1.00 89.81 98 ILE A C 1
ATOM 775 O O . ILE A 1 98 ? 14.313 -0.227 -3.000 1.00 89.81 98 ILE A O 1
ATOM 779 N N . SER A 1 99 ? 14.223 -2.403 -2.469 1.00 91.00 99 SER A N 1
ATOM 780 C CA . SER A 1 99 ? 13.261 -2.749 -3.528 1.00 91.00 99 SER A CA 1
ATOM 781 C C . SER A 1 99 ? 11.971 -1.936 -3.399 1.00 91.00 99 SER A C 1
ATOM 783 O O . SER A 1 99 ? 11.461 -1.393 -4.382 1.00 91.00 99 SER A O 1
ATOM 785 N N . TRP A 1 100 ? 11.455 -1.800 -2.176 1.00 89.38 100 TRP A N 1
ATOM 786 C CA . TRP A 1 100 ? 10.300 -0.955 -1.895 1.00 89.38 100 TRP A CA 1
ATOM 787 C C . TRP A 1 100 ? 10.570 0.520 -2.201 1.00 89.38 100 TRP A C 1
ATOM 789 O O . TRP A 1 100 ? 9.709 1.155 -2.811 1.00 89.38 100 TRP A O 1
ATOM 799 N N . ALA A 1 101 ? 11.740 1.054 -1.840 1.00 89.19 101 ALA A N 1
ATOM 800 C CA . ALA A 1 101 ? 12.077 2.462 -2.055 1.00 89.19 101 ALA A CA 1
ATOM 801 C C . ALA A 1 101 ? 12.232 2.786 -3.549 1.00 89.19 101 ALA A C 1
ATOM 803 O O . ALA A 1 101 ? 11.731 3.803 -4.034 1.00 89.19 101 ALA A O 1
ATOM 804 N N . ILE A 1 102 ? 12.835 1.876 -4.321 1.00 92.44 102 ILE A N 1
ATOM 805 C CA . ILE A 1 102 ? 12.904 1.974 -5.785 1.00 92.44 102 ILE A CA 1
ATOM 806 C C . ILE A 1 102 ? 11.492 1.977 -6.386 1.00 92.44 102 ILE A C 1
ATOM 808 O O . ILE A 1 102 ? 11.202 2.775 -7.284 1.00 92.44 102 ILE A O 1
ATOM 812 N N . TRP A 1 103 ? 10.600 1.114 -5.888 1.00 91.06 103 TRP A N 1
ATOM 813 C CA . TRP A 1 103 ? 9.201 1.088 -6.320 1.00 91.06 103 TRP A CA 1
ATOM 814 C C . TRP A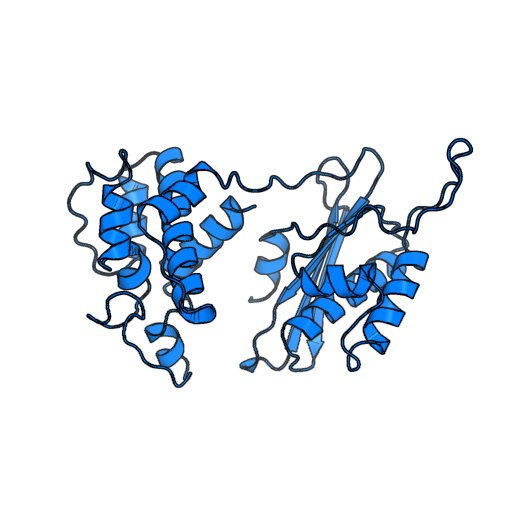 1 103 ? 8.445 2.368 -5.944 1.00 91.06 103 TRP A C 1
ATOM 816 O O . TRP A 1 103 ? 7.696 2.908 -6.756 1.00 91.06 103 TRP A O 1
ATOM 826 N N . TRP A 1 104 ? 8.646 2.873 -4.726 1.00 88.19 104 TRP A N 1
ATOM 827 C CA . TRP A 1 104 ? 8.078 4.136 -4.263 1.00 88.19 104 TRP A CA 1
ATOM 828 C C . TRP A 1 104 ? 8.498 5.292 -5.176 1.00 88.19 104 TRP A C 1
ATOM 830 O O . TRP A 1 104 ? 7.634 6.006 -5.679 1.00 88.19 104 TRP A O 1
ATOM 840 N N . SER A 1 105 ? 9.790 5.408 -5.490 1.00 90.31 105 SER A N 1
ATOM 841 C CA . SER A 1 105 ? 10.307 6.425 -6.415 1.00 90.31 105 SER A CA 1
ATOM 842 C C . SER A 1 105 ? 9.694 6.310 -7.812 1.00 90.31 105 SER A C 1
ATOM 844 O O . SER A 1 105 ? 9.300 7.314 -8.409 1.00 90.31 105 SER A O 1
ATOM 846 N N . ARG A 1 106 ? 9.507 5.084 -8.319 1.00 90.75 106 ARG A N 1
ATOM 847 C CA . ARG A 1 106 ? 8.755 4.860 -9.562 1.00 90.75 106 ARG A CA 1
ATOM 848 C C . ARG A 1 106 ? 7.325 5.385 -9.455 1.00 90.75 106 ARG A C 1
ATOM 850 O O . ARG A 1 106 ? 6.853 6.030 -10.385 1.00 90.75 106 ARG A O 1
ATOM 857 N N . ASN A 1 107 ? 6.620 5.109 -8.362 1.00 86.12 107 ASN A N 1
ATOM 858 C CA . ASN A 1 107 ? 5.244 5.573 -8.188 1.00 86.12 107 ASN A CA 1
ATOM 859 C C . ASN A 1 107 ? 5.164 7.101 -8.101 1.00 86.12 107 ASN A C 1
ATOM 861 O O . ASN A 1 107 ? 4.296 7.691 -8.735 1.00 86.12 107 ASN A O 1
ATOM 865 N N . VAL A 1 108 ? 6.101 7.744 -7.402 1.00 78.94 108 VAL A N 1
ATOM 866 C CA . VAL A 1 108 ? 6.242 9.209 -7.397 1.00 78.94 108 VAL A CA 1
ATOM 867 C C . VAL A 1 108 ? 6.417 9.738 -8.827 1.00 78.94 108 VAL A C 1
ATOM 869 O O . VAL A 1 108 ? 5.732 10.678 -9.229 1.00 78.94 108 VAL A O 1
ATOM 872 N N . ARG A 1 109 ? 7.240 9.079 -9.650 1.00 87.19 109 ARG A N 1
ATOM 873 C CA . ARG A 1 109 ? 7.407 9.443 -11.064 1.00 87.19 109 ARG A CA 1
ATOM 874 C C . ARG A 1 109 ? 6.133 9.293 -11.892 1.00 87.19 109 ARG A C 1
ATOM 876 O O . ARG A 1 109 ? 5.875 10.154 -12.730 1.00 87.19 109 ARG A O 1
ATOM 883 N N . VAL A 1 110 ? 5.384 8.207 -11.708 1.00 80.88 110 VAL A N 1
ATOM 884 C CA . VAL A 1 110 ? 4.184 7.897 -12.504 1.00 80.88 110 VAL A CA 1
ATOM 885 C C . VAL A 1 110 ? 2.994 8.767 -12.104 1.00 80.88 110 VAL A C 1
ATOM 887 O O . VAL A 1 110 ? 2.318 9.293 -12.979 1.00 80.88 110 VAL A O 1
ATOM 890 N N . PHE A 1 111 ? 2.750 8.942 -10.805 1.00 76.06 111 PHE A N 1
ATOM 891 C CA . PHE A 1 111 ? 1.545 9.616 -10.310 1.00 76.06 111 PHE A CA 1
ATOM 892 C C . PHE A 1 111 ? 1.740 11.106 -10.030 1.00 76.06 111 PHE A C 1
ATOM 894 O O . PHE A 1 111 ? 0.773 11.856 -10.074 1.00 76.06 111 PHE A O 1
ATOM 901 N N . GLN A 1 112 ? 2.969 11.544 -9.742 1.00 80.94 112 GLN A N 1
ATOM 902 C CA . GLN A 1 112 ? 3.263 12.945 -9.411 1.00 80.94 112 GLN A CA 1
ATOM 903 C C . GLN A 1 112 ? 4.188 13.614 -10.434 1.00 80.94 112 GLN A C 1
ATOM 905 O O . GLN A 1 112 ? 4.485 14.795 -10.305 1.00 80.94 112 GLN A O 1
ATOM 910 N N . ASN A 1 113 ? 4.663 12.881 -11.450 1.00 82.31 113 ASN A N 1
ATOM 911 C CA . ASN A 1 113 ? 5.603 13.383 -12.459 1.00 82.31 113 ASN A CA 1
ATOM 912 C C . ASN A 1 113 ? 6.918 13.942 -11.865 1.00 82.31 113 ASN A C 1
ATOM 914 O O . ASN A 1 113 ? 7.603 14.736 -12.505 1.00 82.31 113 ASN A O 1
ATOM 918 N N . LEU A 1 114 ? 7.291 13.511 -10.654 1.00 83.50 114 LEU A N 1
ATOM 919 C CA . LEU A 1 114 ? 8.501 13.953 -9.955 1.00 83.50 114 LEU A CA 1
ATOM 920 C C . LEU A 1 114 ? 9.643 12.943 -10.107 1.00 83.50 114 LEU A C 1
ATOM 922 O O . LEU A 1 114 ? 9.430 11.731 -10.155 1.00 83.50 114 LEU A O 1
ATOM 926 N N . TRP A 1 115 ? 10.876 13.445 -10.151 1.00 92.31 115 TRP A N 1
ATOM 927 C CA . TRP A 1 115 ? 12.077 12.615 -10.190 1.00 92.31 115 TRP A CA 1
ATOM 928 C C . TRP A 1 115 ? 12.693 12.467 -8.801 1.00 92.31 115 TRP A C 1
ATOM 930 O O . TRP A 1 115 ? 12.724 13.429 -8.036 1.00 92.31 115 TRP A O 1
ATOM 940 N N . LYS A 1 116 ? 13.205 11.271 -8.494 1.00 90.75 116 LYS A N 1
ATOM 941 C CA . LYS A 1 116 ? 13.955 10.982 -7.267 1.00 90.75 116 LYS A CA 1
ATOM 942 C C . LYS A 1 116 ? 15.322 10.422 -7.618 1.00 90.75 116 LYS A C 1
ATOM 944 O O . LYS A 1 116 ? 15.422 9.432 -8.347 1.00 90.75 116 LYS A O 1
ATOM 949 N N . SER A 1 117 ? 16.364 11.074 -7.119 1.00 94.31 117 SER A N 1
ATOM 950 C CA . SER A 1 117 ? 17.747 10.641 -7.294 1.00 94.31 117 SER A CA 1
ATOM 951 C C . SER A 1 117 ? 18.031 9.347 -6.514 1.00 94.31 117 SER A C 1
ATOM 953 O O . SER A 1 117 ? 17.357 9.061 -5.524 1.00 94.31 117 SER A O 1
ATOM 955 N N . PRO A 1 118 ? 19.047 8.556 -6.906 1.00 93.38 118 PRO A N 1
ATOM 956 C CA . PRO A 1 118 ? 19.459 7.377 -6.146 1.00 93.38 118 PRO A CA 1
ATOM 957 C C . PRO A 1 118 ? 19.751 7.658 -4.666 1.00 93.38 118 PRO A C 1
ATOM 959 O O . PRO A 1 118 ? 19.434 6.819 -3.829 1.00 93.38 118 PRO A O 1
ATOM 962 N N . MET A 1 119 ? 20.301 8.837 -4.347 1.00 91.62 119 MET A N 1
ATOM 963 C CA . MET A 1 119 ? 20.560 9.255 -2.967 1.00 91.62 119 MET A CA 1
ATOM 964 C C . MET A 1 119 ? 19.264 9.484 -2.189 1.00 91.62 119 MET A C 1
ATOM 966 O O . MET A 1 119 ? 19.123 8.900 -1.125 1.00 91.62 119 MET A O 1
ATOM 970 N N . GLU A 1 120 ? 18.292 10.221 -2.738 1.00 90.69 120 GLU A N 1
ATOM 971 C CA . GLU A 1 120 ? 16.978 10.398 -2.091 1.00 90.69 120 GLU A CA 1
ATOM 972 C C . GLU A 1 120 ? 16.264 9.055 -1.873 1.00 90.69 120 GLU A C 1
ATOM 974 O O . GLU A 1 120 ? 15.612 8.850 -0.856 1.00 90.69 120 GLU A O 1
ATOM 979 N N . ILE A 1 121 ? 16.389 8.113 -2.815 1.00 91.00 121 ILE A N 1
ATOM 980 C CA . ILE A 1 121 ? 15.792 6.774 -2.679 1.00 91.00 121 ILE A CA 1
ATOM 981 C C . ILE A 1 121 ? 16.410 6.018 -1.496 1.00 91.00 121 ILE A C 1
ATOM 983 O O . ILE A 1 121 ? 15.684 5.397 -0.721 1.00 91.00 121 ILE A O 1
ATOM 987 N N . LEU A 1 122 ? 17.738 6.054 -1.359 1.00 90.19 122 LEU A N 1
ATOM 988 C CA . LEU A 1 122 ? 18.440 5.413 -0.244 1.00 90.19 122 LEU A CA 1
ATOM 989 C C . LEU A 1 122 ? 18.191 6.138 1.078 1.00 90.19 122 LEU A C 1
ATOM 991 O O . LEU A 1 122 ? 18.060 5.486 2.108 1.00 90.19 122 LEU A O 1
ATOM 995 N N . GLU A 1 123 ? 18.088 7.463 1.053 1.00 89.31 123 GLU A N 1
ATOM 996 C CA . GLU A 1 123 ? 17.783 8.270 2.229 1.00 89.31 123 GLU A CA 1
ATOM 997 C C . GLU A 1 123 ? 16.443 7.869 2.837 1.00 89.31 123 GLU A C 1
ATOM 999 O O . GLU A 1 123 ? 16.374 7.698 4.051 1.00 89.31 123 GLU A O 1
ATOM 1004 N N . VAL A 1 124 ? 15.414 7.605 2.024 1.00 83.62 124 VAL A N 1
ATOM 1005 C CA . VAL A 1 124 ? 14.143 7.070 2.536 1.00 83.62 124 VAL A CA 1
ATOM 1006 C C . VAL A 1 124 ? 14.363 5.724 3.231 1.00 83.62 124 VAL A C 1
ATOM 1008 O O . VAL A 1 124 ? 13.843 5.520 4.309 1.00 83.62 124 VAL A O 1
ATOM 1011 N N . VAL A 1 125 ? 15.210 4.822 2.732 1.00 84.12 125 VAL A N 1
ATOM 1012 C CA . VAL A 1 125 ? 15.488 3.554 3.448 1.00 84.12 125 VAL A CA 1
ATOM 1013 C C . VAL A 1 125 ? 16.161 3.781 4.812 1.00 84.12 125 VAL A C 1
ATOM 1015 O O . VAL A 1 125 ? 15.923 3.019 5.749 1.00 84.12 125 VAL A O 1
ATOM 1018 N N . LEU A 1 126 ? 17.010 4.807 4.924 1.00 81.44 126 LEU A N 1
ATOM 1019 C CA . LEU A 1 126 ? 17.764 5.130 6.142 1.00 81.44 126 LEU A CA 1
ATOM 1020 C C . LEU A 1 126 ? 16.944 5.931 7.167 1.00 81.44 126 LEU A C 1
ATOM 1022 O O . LEU A 1 126 ? 17.171 5.805 8.372 1.00 81.44 126 LEU A O 1
ATOM 1026 N N . THR A 1 127 ? 16.031 6.774 6.687 1.00 75.31 127 THR A N 1
ATOM 1027 C CA . THR A 1 127 ? 15.231 7.709 7.496 1.00 75.31 127 THR A CA 1
ATOM 1028 C C . THR A 1 127 ? 13.834 7.179 7.790 1.00 75.31 127 THR A C 1
ATOM 1030 O O . THR A 1 127 ? 13.307 7.428 8.876 1.00 75.31 127 THR A O 1
ATOM 1033 N N . ASP A 1 128 ? 13.269 6.387 6.880 1.00 62.47 128 ASP A N 1
ATOM 1034 C CA . ASP A 1 128 ? 12.003 5.680 7.045 1.00 62.47 128 ASP A CA 1
ATOM 1035 C C . ASP A 1 128 ? 12.287 4.424 7.880 1.00 62.47 128 ASP A C 1
ATOM 1037 O O . ASP A 1 128 ? 12.485 3.292 7.413 1.00 62.47 128 ASP A O 1
ATOM 1041 N N . ARG A 1 129 ? 12.402 4.655 9.194 1.00 51.69 129 ARG A N 1
ATOM 1042 C CA . ARG A 1 129 ? 12.111 3.584 10.136 1.00 51.69 129 ARG A CA 1
ATOM 1043 C C . ARG A 1 129 ? 10.631 3.300 9.956 1.00 51.69 129 ARG A C 1
ATOM 1045 O O . ARG A 1 129 ? 9.843 4.236 10.096 1.00 51.69 129 ARG A O 1
ATOM 1052 N N . PRO A 1 130 ? 10.240 2.039 9.716 1.00 47.47 130 PRO A N 1
ATOM 1053 C CA . PRO A 1 130 ? 8.836 1.717 9.611 1.00 47.47 130 PRO A CA 1
ATOM 1054 C C . PRO A 1 130 ? 8.131 2.270 10.846 1.00 47.47 130 PRO A C 1
ATOM 1056 O O . PRO A 1 130 ? 8.568 1.922 11.947 1.00 47.47 130 PRO A O 1
ATOM 1059 N N . PRO A 1 131 ? 7.069 3.085 10.706 1.00 46.25 131 PRO A N 1
ATOM 1060 C CA . PRO A 1 131 ? 6.300 3.498 11.863 1.00 46.25 131 PRO A CA 1
ATOM 1061 C C . PRO A 1 131 ? 5.861 2.216 12.563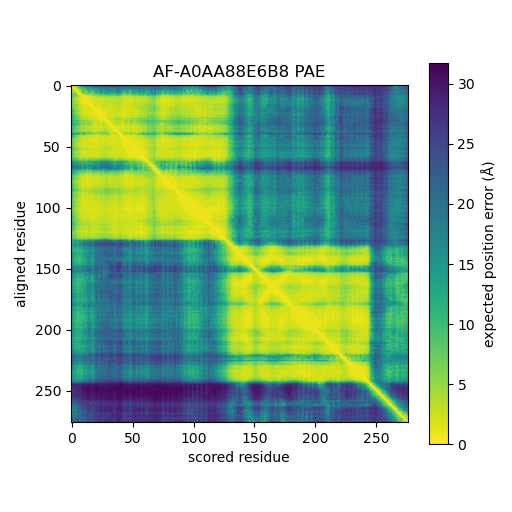 1.00 46.25 131 PRO A C 1
ATOM 1063 O O . PRO A 1 131 ? 5.164 1.377 11.992 1.00 46.25 131 PRO A O 1
ATOM 1066 N N . GLN A 1 132 ? 6.417 1.954 13.740 1.00 52.50 132 GLN A N 1
ATOM 1067 C CA . GLN A 1 132 ? 6.037 0.775 14.488 1.00 52.50 132 GLN A CA 1
ATOM 1068 C C . GLN A 1 132 ? 4.612 1.043 14.935 1.00 52.50 132 GLN A C 1
ATOM 1070 O O . GLN A 1 132 ? 4.331 2.124 15.452 1.00 52.50 132 GLN A O 1
ATOM 1075 N N . TRP A 1 133 ? 3.708 0.102 14.670 1.00 68.25 133 TRP A N 1
ATOM 1076 C CA . TRP A 1 133 ? 2.381 0.233 15.237 1.00 68.25 133 TRP A CA 1
ATOM 1077 C C . TRP A 1 133 ? 2.512 0.387 16.731 1.00 68.25 133 TRP A C 1
ATOM 1079 O O . TRP A 1 133 ? 3.228 -0.380 17.381 1.00 68.25 133 TRP A O 1
ATOM 1089 N N . GLN A 1 134 ? 1.846 1.411 17.231 1.00 71.25 134 GLN A N 1
ATOM 1090 C CA . GLN A 1 134 ? 1.832 1.677 18.644 1.00 71.25 134 GLN A CA 1
ATOM 1091 C C . GLN A 1 134 ? 0.547 1.076 19.190 1.00 71.25 134 GLN A C 1
ATOM 1093 O O . GLN A 1 134 ? -0.534 1.464 18.722 1.00 71.25 134 GLN A O 1
ATOM 1098 N N . PRO A 1 135 ? 0.642 0.128 20.136 1.00 80.38 135 PRO A N 1
ATOM 1099 C CA . PRO A 1 135 ? -0.540 -0.315 20.840 1.00 80.38 135 PRO A CA 1
ATOM 1100 C C . PRO A 1 135 ? -1.230 0.870 21.517 1.00 80.38 135 PRO A C 1
ATOM 1102 O O . PRO A 1 135 ? -0.568 1.858 21.853 1.00 80.38 135 PRO A O 1
ATOM 1105 N N . PRO A 1 136 ? -2.555 0.794 21.709 1.00 82.94 136 PRO A N 1
ATOM 1106 C CA . PRO A 1 136 ? -3.244 1.763 22.539 1.00 82.94 136 PRO A CA 1
ATOM 1107 C C . PRO A 1 136 ? -2.720 1.711 23.981 1.00 82.94 136 PRO A C 1
ATOM 1109 O O . PRO A 1 136 ? -2.056 0.759 24.403 1.00 82.94 136 PRO A O 1
ATOM 1112 N N . SER A 1 137 ? -3.049 2.738 24.762 1.00 85.19 137 SER A N 1
ATOM 1113 C CA . SER A 1 137 ? -2.732 2.758 26.199 1.00 85.19 137 SER A CA 1
ATOM 1114 C C . SER A 1 137 ? -3.342 1.558 26.944 1.00 85.19 137 SER A C 1
ATOM 1116 O O . SER A 1 137 ? -4.347 0.993 26.518 1.00 85.19 137 SER A O 1
ATOM 1118 N N . LEU A 1 138 ? -2.759 1.174 28.085 1.00 88.12 138 LEU A N 1
ATOM 1119 C CA . LEU A 1 138 ? -3.252 0.051 28.892 1.00 88.12 138 LEU A CA 1
ATOM 1120 C C . LEU A 1 138 ? -4.754 0.186 29.201 1.00 88.12 138 LEU A C 1
ATOM 1122 O O . LEU A 1 138 ? -5.199 1.217 29.706 1.00 88.12 138 LEU A O 1
ATOM 1126 N N . GLY A 1 139 ? -5.524 -0.868 28.915 1.00 85.25 139 GLY A N 1
ATOM 1127 C CA . GLY A 1 139 ? -6.979 -0.896 29.115 1.00 85.25 139 GLY A CA 1
ATOM 1128 C C . GLY A 1 139 ? -7.794 -0.191 28.025 1.00 85.25 139 GLY A C 1
ATOM 1129 O O . GLY A 1 139 ? -9.016 -0.105 28.142 1.00 85.25 139 GLY A O 1
ATOM 1130 N N . HIS A 1 140 ? -7.150 0.311 26.969 1.00 88.31 140 HIS A N 1
ATOM 1131 C CA . HIS A 1 140 ? -7.809 0.874 25.795 1.00 88.31 140 HIS A CA 1
ATOM 1132 C C . HIS A 1 140 ? -7.803 -0.106 24.622 1.00 88.31 140 HIS A C 1
ATOM 1134 O O . HIS A 1 140 ? -6.964 -1.000 24.525 1.00 88.31 140 HIS A O 1
ATOM 1140 N N . LEU A 1 141 ? -8.747 0.107 23.706 1.00 90.25 141 LEU A N 1
ATOM 1141 C CA . LEU A 1 141 ? -8.855 -0.635 22.457 1.00 90.25 141 LEU A CA 1
ATOM 1142 C C . LEU A 1 141 ? -8.657 0.302 21.269 1.00 90.25 141 LEU A C 1
ATOM 1144 O O . LEU A 1 141 ? -9.163 1.430 21.265 1.00 90.25 141 LEU A O 1
ATOM 1148 N N . LYS A 1 142 ? -7.956 -0.192 20.250 1.00 89.50 142 LYS A N 1
ATOM 1149 C CA . LYS A 1 142 ? -7.710 0.500 18.984 1.00 89.50 142 LYS A CA 1
ATOM 1150 C C . LYS A 1 142 ? -8.419 -0.215 17.847 1.00 89.50 142 LYS A C 1
ATOM 1152 O O . LYS A 1 142 ? -8.222 -1.415 17.673 1.00 89.50 142 LYS A O 1
ATOM 1157 N N . LEU A 1 143 ? -9.206 0.526 17.074 1.00 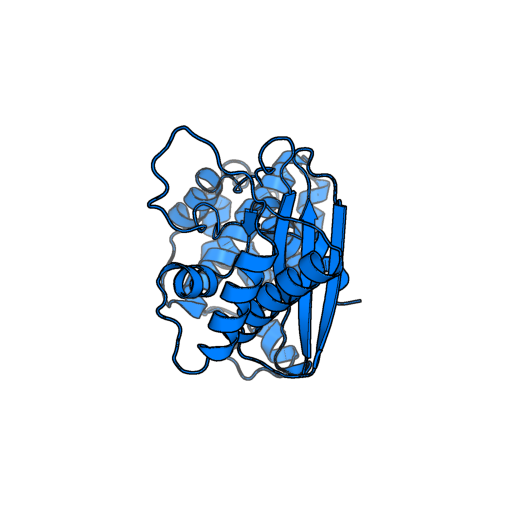90.94 143 LEU A N 1
ATOM 1158 C CA . LEU A 1 143 ? -9.837 0.071 15.840 1.00 90.94 143 LEU A CA 1
ATOM 1159 C C . LEU A 1 143 ? -8.989 0.487 14.637 1.00 90.94 143 LEU A C 1
ATOM 1161 O O . LEU A 1 143 ? -8.822 1.669 14.366 1.00 90.94 143 LEU A O 1
ATOM 1165 N N . ASN A 1 144 ? -8.504 -0.484 13.880 1.00 89.75 144 ASN A N 1
ATOM 1166 C CA . ASN A 1 144 ? -7.877 -0.285 12.581 1.00 89.75 144 ASN A CA 1
ATOM 1167 C C . ASN A 1 144 ? -8.883 -0.597 11.471 1.00 89.75 144 ASN A C 1
ATOM 1169 O O . ASN A 1 144 ? -9.514 -1.651 11.535 1.00 89.75 144 ASN A O 1
ATOM 1173 N N . VAL A 1 145 ? -8.998 0.261 10.455 1.00 86.81 145 VAL A N 1
ATOM 1174 C CA . VAL A 1 145 ? -9.879 0.057 9.288 1.00 86.81 145 VAL A CA 1
ATOM 1175 C C . VAL A 1 145 ? -9.132 0.267 7.972 1.00 86.81 145 VAL A C 1
ATOM 1177 O O . VAL A 1 145 ? -8.215 1.087 7.914 1.00 86.81 145 VAL A O 1
ATOM 1180 N N . ASP A 1 146 ? -9.524 -0.473 6.935 1.00 83.69 146 ASP A N 1
ATOM 1181 C CA . ASP A 1 146 ? -8.943 -0.385 5.588 1.00 83.69 146 ASP A CA 1
ATOM 1182 C C . ASP A 1 146 ? -9.955 -0.820 4.514 1.00 83.69 146 ASP A C 1
ATOM 1184 O O . ASP A 1 146 ? -10.800 -1.697 4.759 1.00 83.69 146 ASP A O 1
ATOM 1188 N N . ALA A 1 147 ? -9.852 -0.229 3.323 1.00 85.56 147 ALA A N 1
AT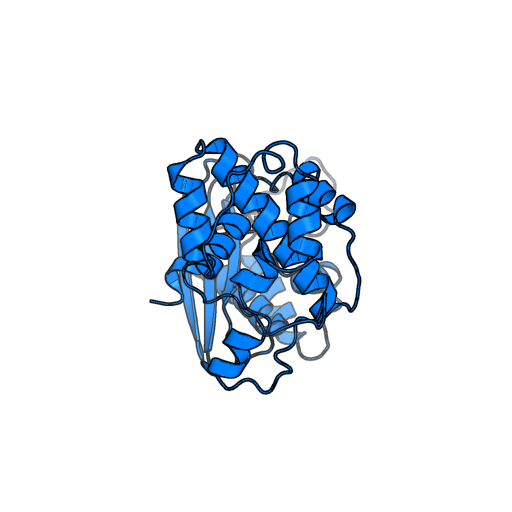OM 1189 C CA . ALA A 1 147 ? -10.658 -0.571 2.160 1.00 85.56 147 ALA A CA 1
ATOM 1190 C C . ALA A 1 147 ? -9.811 -1.196 1.039 1.00 85.56 147 ALA A C 1
ATOM 1192 O O . ALA A 1 147 ? -8.895 -0.604 0.477 1.00 85.56 147 ALA A O 1
ATOM 1193 N N . GLY A 1 148 ? -10.196 -2.391 0.598 1.00 79.62 148 GLY A N 1
ATOM 1194 C CA . GLY A 1 148 ? -9.678 -3.004 -0.619 1.00 79.62 148 GLY A CA 1
ATOM 1195 C C . GLY A 1 148 ? -10.647 -2.811 -1.778 1.00 79.62 148 GLY A C 1
ATOM 1196 O O . GLY A 1 148 ? -11.688 -3.460 -1.814 1.00 79.62 148 GLY A O 1
ATOM 1197 N N . CYS A 1 149 ? -10.315 -1.990 -2.772 1.00 71.00 149 CYS A N 1
ATOM 1198 C CA . CYS A 1 149 ? -11.136 -1.859 -3.979 1.00 71.00 149 CYS A CA 1
ATOM 1199 C C . CYS A 1 149 ? -10.362 -2.207 -5.259 1.00 71.00 149 CYS A C 1
ATOM 1201 O O . CYS A 1 149 ? -9.153 -1.992 -5.379 1.00 71.00 149 CYS A O 1
ATOM 1203 N N . ARG A 1 150 ? -11.079 -2.775 -6.232 1.00 63.09 150 ARG A N 1
ATOM 1204 C CA . ARG A 1 150 ? -10.656 -2.888 -7.632 1.00 63.09 150 ARG A CA 1
ATOM 1205 C C . ARG A 1 150 ? -11.861 -2.536 -8.490 1.00 63.09 150 ARG A C 1
ATOM 1207 O O . ARG A 1 150 ? -12.891 -3.193 -8.365 1.00 63.09 150 ARG A O 1
ATOM 1214 N N . GLU A 1 151 ? -11.725 -1.532 -9.353 1.00 56.81 151 GLU A N 1
ATOM 1215 C CA . GLU A 1 151 ? -12.833 -1.020 -10.179 1.00 56.81 151 GLU A CA 1
ATOM 1216 C C . GLU A 1 151 ? -13.523 -2.125 -10.999 1.00 56.81 151 GLU A C 1
ATOM 1218 O O . GLU A 1 151 ? -14.742 -2.125 -11.147 1.00 56.81 151 GLU A O 1
ATOM 1223 N N . GLU A 1 152 ? -12.755 -3.119 -11.451 1.00 62.97 152 GLU A N 1
ATOM 1224 C CA . GLU A 1 152 ? -13.221 -4.260 -12.252 1.00 62.97 152 GLU A CA 1
ATOM 1225 C C . GLU A 1 152 ? -14.030 -5.299 -11.459 1.00 62.97 152 GLU A C 1
ATOM 1227 O O . GLU A 1 152 ? -14.721 -6.129 -12.045 1.00 62.97 152 GLU A O 1
ATOM 1232 N N . CYS A 1 153 ? -13.938 -5.298 -10.127 1.00 65.94 153 CYS A N 1
ATOM 1233 C CA . CYS A 1 153 ? -14.530 -6.349 -9.303 1.00 65.94 153 CYS A CA 1
ATOM 1234 C C . CYS A 1 153 ? -15.993 -6.072 -8.925 1.00 65.94 153 CYS A C 1
ATOM 1236 O O . CYS A 1 153 ? -16.687 -6.991 -8.490 1.00 65.94 153 CYS A O 1
ATOM 1238 N N . GLY A 1 154 ? -16.471 -4.830 -9.076 1.00 82.31 154 GLY A N 1
ATOM 1239 C CA . GLY A 1 154 ? -17.843 -4.446 -8.720 1.00 82.31 154 GLY A CA 1
ATOM 1240 C C . GLY A 1 154 ? -18.153 -4.556 -7.221 1.00 82.31 154 GLY A C 1
ATOM 1241 O O . GLY A 1 154 ? -19.319 -4.678 -6.838 1.00 82.31 154 GLY A O 1
ATOM 1242 N N . PHE A 1 155 ? -17.124 -4.561 -6.373 1.00 83.38 155 PHE A N 1
ATOM 1243 C CA . PHE A 1 155 ? -17.265 -4.549 -4.922 1.00 83.38 155 PHE A CA 1
ATOM 1244 C C . PHE A 1 155 ? -16.098 -3.822 -4.246 1.00 83.38 155 PHE A C 1
ATOM 1246 O O . PHE A 1 155 ? -14.990 -3.750 -4.786 1.00 83.38 155 PHE A O 1
ATOM 1253 N N . VAL A 1 156 ? -16.344 -3.369 -3.020 1.00 86.12 156 VAL A N 1
ATOM 1254 C CA . VAL A 1 156 ? -15.334 -2.902 -2.067 1.00 86.12 156 VAL A CA 1
ATOM 1255 C C . VAL A 1 156 ? -15.229 -3.917 -0.936 1.00 86.12 156 VAL A C 1
ATOM 1257 O O . VAL A 1 156 ? -16.227 -4.313 -0.335 1.00 86.12 156 VAL A O 1
ATOM 1260 N N . GLY A 1 157 ? -14.018 -4.376 -0.664 1.00 85.25 157 GLY A N 1
ATOM 1261 C CA . GLY A 1 157 ? -13.688 -5.122 0.535 1.00 85.25 157 GLY A CA 1
ATOM 1262 C C . GLY A 1 157 ? -13.413 -4.175 1.699 1.00 85.25 157 GLY A C 1
ATOM 1263 O O . GLY A 1 157 ? -12.689 -3.204 1.527 1.00 85.25 157 GLY A O 1
ATOM 1264 N N . VAL A 1 158 ? -13.989 -4.443 2.865 1.00 87.56 158 VAL A N 1
ATOM 1265 C CA . VAL A 1 158 ? -13.860 -3.624 4.074 1.00 87.56 158 VAL A CA 1
ATOM 1266 C C . VAL A 1 158 ? -13.347 -4.437 5.247 1.00 87.56 158 VAL A C 1
ATOM 1268 O O . VAL A 1 158 ? -14.056 -5.305 5.771 1.00 87.56 158 VAL A O 1
ATOM 1271 N N . GLY A 1 159 ? -12.155 -4.102 5.717 1.00 84.50 159 GLY A N 1
ATOM 1272 C CA . GLY A 1 159 ? -11.568 -4.748 6.874 1.00 84.50 159 GLY A CA 1
ATOM 1273 C C . GLY A 1 159 ? -11.543 -3.882 8.109 1.00 84.50 159 GLY A C 1
ATOM 1274 O O . GLY A 1 159 ? -11.268 -2.688 8.033 1.00 84.50 159 GLY A O 1
ATOM 1275 N N . ALA A 1 160 ? -11.780 -4.517 9.254 1.00 88.44 160 ALA A N 1
ATOM 1276 C CA . ALA A 1 160 ? -11.574 -3.897 10.550 1.00 88.44 160 ALA A CA 1
ATOM 1277 C C . ALA A 1 160 ? -10.905 -4.865 11.530 1.00 88.44 160 ALA A C 1
ATOM 1279 O O . ALA A 1 160 ? -11.224 -6.054 11.547 1.00 88.44 160 ALA A O 1
ATOM 1280 N N . VAL A 1 161 ? -10.004 -4.364 12.372 1.00 87.25 161 VAL A N 1
ATOM 1281 C CA . VAL A 1 161 ? -9.378 -5.132 13.458 1.00 87.25 161 VAL A CA 1
ATOM 1282 C C . VAL A 1 161 ? -9.362 -4.284 14.717 1.00 87.25 161 VAL A C 1
ATOM 1284 O O . VAL A 1 161 ? -8.906 -3.145 14.691 1.00 87.25 161 VAL A O 1
ATOM 1287 N N . VAL A 1 162 ? -9.835 -4.849 15.821 1.00 90.44 162 VAL A N 1
ATOM 1288 C CA . VAL A 1 162 ? -9.742 -4.254 17.153 1.00 90.44 162 VAL A CA 1
ATOM 1289 C C . VAL A 1 162 ? -8.627 -4.945 17.918 1.00 90.44 162 VAL A C 1
ATOM 1291 O O . VAL A 1 162 ? -8.636 -6.172 18.028 1.00 90.44 162 VAL A O 1
ATOM 1294 N N . ARG A 1 163 ? -7.690 -4.169 18.461 1.00 89.75 163 ARG A N 1
ATOM 1295 C CA . ARG A 1 163 ? -6.584 -4.674 19.284 1.00 89.75 163 ARG A CA 1
ATOM 1296 C C . ARG A 1 163 ? -6.542 -3.999 20.649 1.00 89.75 163 ARG A C 1
ATOM 1298 O O . ARG A 1 163 ? -6.929 -2.835 20.765 1.00 89.75 163 ARG A O 1
ATOM 1305 N N . ASP A 1 164 ? -6.071 -4.725 21.655 1.00 88.94 164 ASP A N 1
ATOM 1306 C CA . ASP A 1 164 ? -5.753 -4.178 22.976 1.00 88.94 164 ASP A CA 1
ATOM 1307 C C . ASP A 1 164 ? -4.311 -3.646 23.064 1.00 88.94 164 ASP A C 1
ATOM 1309 O O . ASP A 1 164 ? -3.579 -3.599 22.069 1.00 88.94 164 ASP A O 1
ATOM 1313 N N . SER A 1 165 ? -3.908 -3.222 24.264 1.00 89.75 165 SER A N 1
ATOM 1314 C CA . SER A 1 165 ? -2.578 -2.674 24.548 1.00 89.75 165 SER A CA 1
ATOM 1315 C C . SER A 1 165 ? -1.432 -3.681 24.420 1.00 89.75 165 SER A C 1
ATOM 1317 O O . SER A 1 165 ? -0.282 -3.271 24.280 1.00 89.75 165 SER A O 1
ATOM 1319 N N . ASP A 1 166 ? -1.725 -4.980 24.446 1.00 83.06 166 ASP A N 1
ATOM 1320 C CA . ASP A 1 166 ? -0.737 -6.042 24.236 1.00 83.06 166 ASP A CA 1
ATOM 1321 C C . ASP A 1 166 ? -0.657 -6.454 22.753 1.00 83.06 166 ASP A C 1
ATOM 1323 O O . ASP A 1 166 ? 0.139 -7.314 22.370 1.00 83.06 166 ASP A O 1
ATOM 1327 N N . GLY A 1 167 ? -1.462 -5.824 21.887 1.00 79.44 167 GLY A N 1
ATOM 1328 C CA . GLY A 1 167 ? -1.559 -6.156 20.468 1.00 79.44 167 GLY A CA 1
ATOM 1329 C C . GLY A 1 167 ? -2.433 -7.372 20.176 1.00 79.44 167 GLY A C 1
ATOM 1330 O O . GLY A 1 167 ? -2.488 -7.811 19.023 1.00 79.44 167 GLY A O 1
ATOM 1331 N N . VAL A 1 168 ? -3.135 -7.903 21.178 1.00 81.94 168 VAL A N 1
ATOM 1332 C CA . VAL A 1 168 ? -4.040 -9.039 21.014 1.00 81.94 168 VAL A CA 1
ATOM 1333 C C . VAL A 1 168 ? -5.271 -8.582 20.244 1.00 81.94 168 VAL A C 1
ATOM 1335 O O . VAL A 1 168 ? -5.877 -7.555 20.547 1.00 81.94 168 VAL A O 1
ATOM 1338 N N . VAL A 1 169 ? -5.651 -9.354 19.224 1.00 85.94 169 VAL A N 1
ATOM 1339 C CA . VAL A 1 169 ? -6.868 -9.103 18.449 1.00 85.94 169 VAL A CA 1
ATOM 1340 C C . VAL A 1 169 ? -8.085 -9.490 19.283 1.00 85.94 169 VAL A C 1
ATOM 1342 O O . VAL A 1 169 ? -8.279 -10.659 19.607 1.00 85.94 169 VAL A O 1
ATOM 1345 N N . ILE A 1 170 ? -8.920 -8.502 19.590 1.00 90.00 170 ILE A N 1
ATOM 1346 C CA . ILE A 1 170 ? -10.153 -8.662 20.367 1.00 90.00 170 ILE A CA 1
ATOM 1347 C C . ILE A 1 170 ? -11.344 -8.950 19.452 1.00 90.00 170 ILE A C 1
ATOM 1349 O O . ILE A 1 170 ? -12.221 -9.741 19.792 1.00 90.00 170 ILE A O 1
ATOM 1353 N N . ALA A 1 171 ? -11.379 -8.317 18.279 1.00 87.88 171 ALA A N 1
ATOM 1354 C CA . ALA A 1 171 ? -12.438 -8.493 17.293 1.00 87.88 171 ALA A CA 1
ATOM 1355 C C . ALA A 1 171 ? -11.920 -8.178 15.884 1.00 87.88 171 ALA A C 1
ATOM 1357 O O . ALA A 1 171 ? -11.002 -7.374 15.722 1.00 87.88 171 ALA A O 1
ATOM 1358 N N . CYS A 1 172 ? -12.513 -8.779 14.854 1.00 91.06 172 CYS A N 1
ATOM 1359 C CA . CYS A 1 172 ? -12.201 -8.455 13.463 1.00 91.06 172 CYS A CA 1
ATOM 1360 C C . CYS A 1 172 ? -13.434 -8.566 12.558 1.00 91.06 172 CYS A C 1
ATOM 1362 O O . CYS A 1 172 ? -14.365 -9.318 12.846 1.00 91.06 172 CYS A O 1
ATOM 1364 N N . LEU A 1 173 ? -13.419 -7.811 11.461 1.00 88.50 173 LEU A N 1
ATOM 1365 C CA . LEU A 1 173 ? -14.435 -7.804 10.416 1.00 88.50 173 LEU A CA 1
ATOM 1366 C C . LEU A 1 173 ? -13.765 -7.973 9.055 1.00 88.50 173 LEU A C 1
ATOM 1368 O O . LEU A 1 173 ? -12.801 -7.275 8.740 1.00 88.50 173 LEU A O 1
ATOM 1372 N N . ALA A 1 174 ? -14.367 -8.821 8.225 1.00 85.81 174 ALA A N 1
ATOM 1373 C CA . ALA A 1 174 ? -14.223 -8.770 6.781 1.00 85.81 174 ALA A CA 1
ATOM 1374 C C . ALA A 1 174 ? -15.624 -8.721 6.147 1.00 85.81 174 ALA A C 1
ATOM 1376 O O . ALA A 1 174 ? -16.391 -9.680 6.228 1.00 85.81 174 ALA A O 1
ATOM 1377 N N . ARG A 1 175 ? -15.986 -7.584 5.545 1.00 85.19 175 ARG A N 1
ATOM 1378 C CA . ARG A 1 175 ? -17.237 -7.362 4.817 1.00 85.19 175 ARG A CA 1
ATOM 1379 C C . ARG A 1 175 ? -17.005 -7.029 3.342 1.00 85.19 175 ARG A C 1
ATOM 1381 O O . ARG A 1 175 ? -16.132 -6.244 2.999 1.00 85.19 175 ARG A O 1
ATOM 1388 N N . LYS A 1 176 ? -17.847 -7.582 2.467 1.00 87.12 176 LYS A N 1
ATOM 1389 C CA . LYS A 1 176 ? -17.934 -7.214 1.048 1.00 87.12 176 LYS A CA 1
ATOM 1390 C C . LYS A 1 176 ? -19.104 -6.253 0.841 1.00 87.12 176 LYS A C 1
ATOM 1392 O O . LYS A 1 176 ? -20.247 -6.630 1.089 1.00 87.12 176 LYS A O 1
ATOM 1397 N N . LEU A 1 177 ? -18.827 -5.049 0.358 1.00 88.38 177 LEU A N 1
ATOM 1398 C CA . LEU A 1 177 ? -19.831 -4.077 -0.066 1.00 88.38 177 LEU A CA 1
ATOM 1399 C C . LEU A 1 177 ? -20.003 -4.158 -1.582 1.00 88.38 177 LEU A C 1
ATOM 1401 O O . LEU A 1 177 ? -19.039 -4.007 -2.328 1.00 88.38 177 LEU A O 1
ATOM 1405 N N . VAL A 1 178 ? -21.223 -4.422 -2.045 1.00 89.75 178 VAL A N 1
ATOM 1406 C CA . VAL A 1 178 ? -21.526 -4.478 -3.482 1.00 89.75 178 VAL A CA 1
ATOM 1407 C C . VAL A 1 178 ? -21.532 -3.062 -4.050 1.00 89.75 178 VAL A C 1
ATOM 1409 O O . VAL A 1 178 ? -22.195 -2.182 -3.508 1.00 89.75 178 VAL A O 1
ATOM 1412 N N . GLY A 1 179 ? -20.812 -2.858 -5.151 1.00 86.81 179 GLY A N 1
ATOM 1413 C CA . GLY A 1 179 ? -20.681 -1.566 -5.816 1.00 86.81 179 GLY A CA 1
ATOM 1414 C C . GLY A 1 179 ? -19.233 -1.228 -6.156 1.00 86.81 179 GLY A C 1
ATOM 1415 O O . GLY A 1 179 ? -18.295 -1.703 -5.518 1.00 86.81 179 GLY A O 1
ATOM 1416 N N . SER A 1 180 ? -19.061 -0.405 -7.187 1.00 84.00 180 SER A N 1
ATOM 1417 C CA . SER A 1 180 ? -17.770 0.178 -7.546 1.00 84.00 180 SER A CA 1
ATOM 1418 C C . SER A 1 180 ? -17.765 1.631 -7.097 1.00 84.00 180 SER A C 1
ATOM 1420 O O . SER A 1 180 ? -18.633 2.405 -7.501 1.00 84.00 180 SER A O 1
ATOM 1422 N N . PHE A 1 181 ? -16.821 1.979 -6.230 1.00 86.19 181 PHE A N 1
ATOM 1423 C CA . PHE A 1 181 ? -16.715 3.302 -5.630 1.00 86.19 181 PHE A CA 1
ATOM 1424 C C . PHE A 1 181 ? -15.298 3.842 -5.834 1.00 86.19 18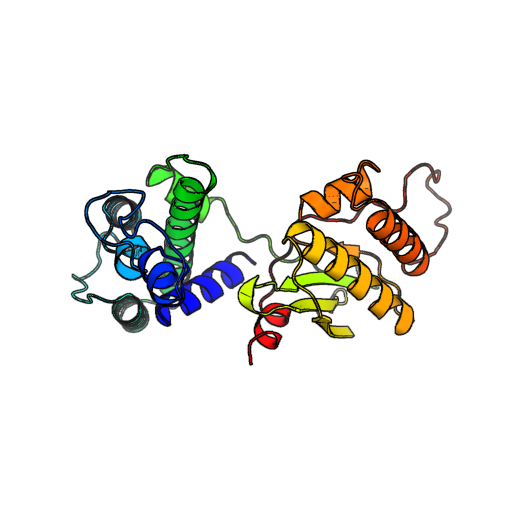1 PHE A C 1
ATOM 1426 O O . PHE A 1 181 ? -14.349 3.052 -5.819 1.00 86.19 181 PHE A O 1
ATOM 1433 N N . PRO A 1 182 ? -15.128 5.168 -5.981 1.00 86.38 182 PRO A N 1
ATOM 1434 C CA . PRO A 1 182 ? -13.806 5.778 -5.967 1.00 86.38 182 PRO A CA 1
ATOM 1435 C C . PRO A 1 182 ? -13.037 5.391 -4.693 1.00 86.38 182 PRO A C 1
ATOM 1437 O O . PRO A 1 182 ? -13.667 5.262 -3.638 1.00 86.38 182 PRO A O 1
ATOM 1440 N N . PRO A 1 183 ? -11.694 5.273 -4.739 1.00 84.56 183 PRO A N 1
ATOM 1441 C CA . PRO A 1 183 ? -10.896 4.873 -3.581 1.00 84.56 183 PRO A CA 1
ATOM 1442 C C . PRO A 1 183 ? -11.217 5.676 -2.316 1.00 84.56 183 PRO A C 1
ATOM 1444 O O . PRO A 1 183 ? -11.453 5.093 -1.270 1.00 84.56 183 PRO A O 1
ATOM 1447 N N . LEU A 1 184 ? -11.351 7.002 -2.420 1.00 87.31 184 LEU A N 1
ATOM 1448 C CA . LEU A 1 184 ? -11.703 7.847 -1.276 1.00 87.31 184 LEU A CA 1
ATOM 1449 C C . LEU A 1 184 ? -13.052 7.462 -0.642 1.00 87.31 184 LEU A C 1
ATOM 1451 O O . LEU A 1 184 ? -13.159 7.359 0.576 1.00 87.31 184 LEU A O 1
ATOM 1455 N N . THR A 1 185 ? -14.081 7.229 -1.459 1.00 90.81 185 THR A N 1
ATOM 1456 C CA . THR A 1 185 ? -15.400 6.790 -0.986 1.00 90.81 185 THR A CA 1
ATOM 1457 C C . THR A 1 185 ? -15.322 5.408 -0.339 1.00 90.81 185 THR A C 1
ATOM 1459 O O . THR A 1 185 ? -15.954 5.186 0.690 1.00 90.81 185 THR A O 1
ATOM 1462 N N . ALA A 1 186 ? -14.528 4.492 -0.903 1.00 90.25 186 ALA A N 1
ATOM 1463 C CA . ALA A 1 186 ? -14.301 3.167 -0.331 1.00 90.25 186 ALA A CA 1
ATOM 1464 C C . ALA A 1 186 ? -13.685 3.249 1.078 1.00 90.25 186 ALA A C 1
ATOM 1466 O O . ALA A 1 186 ? -14.143 2.543 1.974 1.00 90.25 186 ALA A O 1
ATOM 1467 N N . GLU A 1 187 ? -12.731 4.157 1.298 1.00 90.69 187 GLU A N 1
ATOM 1468 C CA . GLU A 1 187 ? -12.122 4.389 2.617 1.00 90.69 187 GLU A CA 1
ATOM 1469 C C . GLU A 1 187 ? -13.119 4.951 3.640 1.00 90.69 187 GLU A C 1
ATOM 1471 O O . GLU A 1 187 ? -13.178 4.487 4.781 1.00 90.69 187 GLU A O 1
ATOM 1476 N N . PHE A 1 188 ? -13.969 5.907 3.240 1.00 93.12 188 PHE A N 1
ATOM 1477 C CA . PHE A 1 188 ? -15.050 6.388 4.109 1.00 93.12 188 PHE A CA 1
ATOM 1478 C C . PHE A 1 188 ? -16.020 5.265 4.486 1.00 93.12 188 PHE A C 1
ATOM 1480 O O . PHE A 1 188 ? -16.407 5.142 5.651 1.00 93.12 188 PHE A O 1
ATOM 1487 N N . LEU A 1 189 ? -16.398 4.427 3.517 1.00 93.44 189 LEU A N 1
ATOM 1488 C CA . LEU A 1 189 ? -17.248 3.269 3.773 1.00 93.44 189 LEU A CA 1
ATOM 1489 C C . LEU A 1 189 ? -16.562 2.283 4.723 1.00 93.44 189 LEU A C 1
ATOM 1491 O O . LEU A 1 189 ? -17.209 1.814 5.656 1.00 93.44 189 LEU A O 1
ATOM 1495 N N . ALA A 1 190 ? -15.265 2.016 4.562 1.00 91.62 190 ALA A N 1
ATOM 1496 C CA . ALA A 1 190 ? -14.541 1.129 5.467 1.00 91.62 190 ALA A CA 1
ATOM 1497 C C . ALA A 1 190 ? -14.527 1.639 6.912 1.00 91.62 190 ALA A C 1
ATOM 1499 O O . ALA A 1 190 ? -14.806 0.872 7.837 1.00 91.62 190 ALA A O 1
ATOM 1500 N N . LEU A 1 191 ? -14.290 2.939 7.109 1.00 94.44 191 LEU A N 1
ATOM 1501 C CA . LEU A 1 191 ? -14.358 3.560 8.430 1.00 94.44 191 LEU A CA 1
ATOM 1502 C C . LEU A 1 191 ? -15.754 3.442 9.045 1.00 94.44 191 LEU A C 1
ATOM 1504 O O . LEU A 1 191 ? -15.892 2.997 10.185 1.00 94.44 191 LEU A O 1
ATOM 1508 N N . ARG A 1 192 ? -16.793 3.795 8.287 1.00 95.88 192 ARG A N 1
ATOM 1509 C CA . ARG A 1 192 ? -18.187 3.706 8.733 1.00 95.88 192 ARG A CA 1
ATOM 1510 C C . ARG A 1 192 ? -18.568 2.285 9.154 1.00 95.88 192 ARG A C 1
ATOM 1512 O O . ARG A 1 192 ? -19.101 2.086 10.240 1.00 95.88 192 ARG A O 1
ATOM 1519 N N . GLU A 1 193 ? -18.272 1.297 8.317 1.00 95.31 193 GLU A N 1
ATOM 1520 C CA . GLU A 1 193 ? -18.585 -0.111 8.580 1.00 95.31 193 GLU A CA 1
ATOM 1521 C C . GLU A 1 193 ? -17.780 -0.680 9.756 1.00 95.31 193 GLU A C 1
ATOM 1523 O O . GLU A 1 193 ? -18.318 -1.458 10.542 1.00 95.31 193 GLU A O 1
ATOM 1528 N N . GLY A 1 194 ? -16.515 -0.278 9.919 1.00 94.38 194 GLY A N 1
ATOM 1529 C CA . GLY A 1 194 ? -15.709 -0.649 11.082 1.00 94.38 194 GLY A CA 1
ATOM 1530 C C . GLY A 1 194 ? -16.279 -0.091 12.389 1.00 94.38 194 GLY A C 1
ATOM 1531 O O . GLY A 1 194 ? -16.337 -0.805 13.392 1.00 94.38 194 GLY A O 1
ATOM 1532 N N . LEU A 1 195 ? -16.758 1.156 12.374 1.00 95.62 195 LEU A N 1
ATOM 1533 C CA . LEU A 1 195 ? -17.407 1.782 13.529 1.00 95.62 195 LEU A CA 1
ATOM 1534 C C . LEU A 1 195 ? -18.756 1.132 13.859 1.00 95.62 195 LEU A C 1
ATOM 1536 O O . LEU A 1 195 ? -19.039 0.851 15.024 1.00 95.62 195 LEU A O 1
ATOM 1540 N N . GLU A 1 196 ? -19.574 0.849 12.847 1.00 96.06 196 GLU A N 1
ATOM 1541 C CA . GLU A 1 196 ? -20.845 0.146 13.040 1.00 96.06 196 GLU A CA 1
ATOM 1542 C C . GLU A 1 196 ? -20.619 -1.279 13.562 1.00 96.06 196 GLU A C 1
ATOM 1544 O O . GLU A 1 196 ? -21.337 -1.743 14.448 1.00 96.06 196 GLU A O 1
ATOM 1549 N N . PHE A 1 197 ? -19.571 -1.959 13.091 1.00 94.69 197 PHE A N 1
ATOM 1550 C CA . PHE A 1 197 ? -19.171 -3.266 13.602 1.00 94.69 197 PHE A CA 1
ATOM 1551 C C . PHE A 1 197 ? -18.856 -3.227 15.098 1.00 94.69 197 PHE A C 1
ATOM 1553 O O . PHE A 1 197 ? -19.485 -3.967 15.858 1.00 94.69 197 PHE A O 1
ATOM 1560 N N . VAL A 1 198 ? -17.961 -2.343 15.551 1.00 94.00 198 VAL A N 1
ATOM 1561 C CA . VAL A 1 198 ? -17.631 -2.277 16.986 1.00 94.00 198 VAL A CA 1
ATOM 1562 C C . VAL A 1 198 ? -18.837 -1.847 17.825 1.00 94.00 198 VAL A C 1
ATOM 1564 O O . VAL A 1 198 ? -19.051 -2.402 18.904 1.00 94.00 198 VAL A O 1
ATOM 1567 N N . ALA A 1 199 ? -19.694 -0.963 17.298 1.00 92.62 199 ALA A N 1
ATOM 1568 C CA . ALA A 1 199 ? -20.956 -0.601 17.937 1.00 92.62 199 ALA A CA 1
ATOM 1569 C C . ALA A 1 199 ? -21.891 -1.813 18.096 1.00 92.62 199 ALA A C 1
ATOM 1571 O O . ALA A 1 199 ? -22.468 -2.004 19.167 1.00 92.62 199 ALA A O 1
ATOM 1572 N N . SER A 1 200 ? -22.024 -2.643 17.057 1.00 92.75 200 SER A N 1
ATOM 1573 C CA . SER A 1 200 ? -22.866 -3.848 17.067 1.00 92.75 200 SER A CA 1
ATOM 1574 C C . SER A 1 200 ? -22.345 -4.932 18.015 1.00 92.75 200 SER A C 1
ATOM 1576 O O . SER A 1 200 ? -23.134 -5.651 18.625 1.00 92.75 200 SER A O 1
ATOM 1578 N N . CYS A 1 201 ? -21.026 -5.005 18.201 1.00 89.31 201 CYS A N 1
ATOM 1579 C CA . CYS A 1 201 ? -20.390 -5.903 19.161 1.00 89.31 201 CYS A CA 1
ATOM 1580 C C . CYS A 1 201 ? -20.441 -5.380 20.607 1.00 89.31 201 CYS A C 1
ATOM 1582 O O . CYS A 1 201 ? -19.982 -6.074 21.512 1.00 89.31 201 CYS A O 1
ATOM 1584 N N . GLY A 1 202 ? -20.948 -4.163 20.844 1.00 88.62 202 GLY A N 1
ATOM 1585 C CA . GLY A 1 202 ? -20.894 -3.517 22.160 1.00 88.62 202 GLY A CA 1
ATOM 1586 C C . GLY A 1 202 ? -19.469 -3.172 22.611 1.00 88.62 202 GLY A C 1
ATOM 1587 O O . GLY A 1 202 ? -19.232 -2.961 23.800 1.00 88.62 202 GLY A O 1
ATOM 1588 N N . VAL A 1 203 ? -18.517 -3.122 21.675 1.00 87.56 203 VAL A N 1
ATOM 1589 C CA . VAL A 1 203 ? -17.110 -2.821 21.938 1.00 87.56 203 VAL A CA 1
ATOM 1590 C C . VAL A 1 203 ? -16.914 -1.311 21.900 1.00 87.56 203 VAL A C 1
ATOM 1592 O O . VAL A 1 203 ? -17.269 -0.640 20.931 1.00 87.56 203 VAL A O 1
ATOM 1595 N N . ARG A 1 204 ? -16.326 -0.769 22.966 1.00 89.00 204 ARG A N 1
ATOM 1596 C CA . ARG A 1 204 ? -15.923 0.637 23.031 1.00 89.00 204 ARG A CA 1
ATOM 1597 C C . ARG A 1 204 ? -14.460 0.748 22.647 1.00 89.00 204 ARG A C 1
ATOM 1599 O O . ARG A 1 204 ? -13.633 -0.007 23.150 1.00 89.00 204 ARG A O 1
ATOM 1606 N N . VAL A 1 205 ? -14.153 1.686 21.765 1.00 87.38 205 VAL A N 1
ATOM 1607 C CA . VAL A 1 205 ? -12.791 1.927 21.283 1.00 87.38 205 VAL A CA 1
ATOM 1608 C C . VAL A 1 205 ? -12.342 3.314 21.711 1.00 87.38 205 VAL A C 1
ATOM 1610 O O . VAL A 1 205 ? -13.152 4.239 21.816 1.00 87.38 205 VAL A O 1
ATOM 1613 N N . SER A 1 206 ? -11.057 3.438 22.018 1.00 88.12 206 SER A N 1
ATOM 1614 C CA . SER A 1 206 ? -10.440 4.704 22.419 1.00 88.12 206 SER A CA 1
ATOM 1615 C C . SER A 1 206 ? -9.742 5.378 21.244 1.00 88.12 206 SER A C 1
ATOM 1617 O O . SER A 1 206 ? -9.696 6.598 21.184 1.00 88.12 206 SER A O 1
ATOM 1619 N N . GLU A 1 207 ? -9.225 4.586 20.305 1.00 86.81 207 GLU A N 1
ATOM 1620 C CA . GLU A 1 207 ? -8.439 5.060 19.166 1.00 86.81 207 GLU A CA 1
ATOM 1621 C C . GLU A 1 207 ? -8.976 4.432 17.875 1.00 86.81 207 GLU A C 1
ATOM 1623 O O . GLU A 1 207 ? -9.373 3.261 17.867 1.00 86.81 207 GLU A O 1
ATOM 1628 N N . VAL A 1 208 ? -8.982 5.198 16.782 1.00 88.50 208 VAL A N 1
ATOM 1629 C CA . VAL A 1 208 ? -9.372 4.722 15.447 1.00 88.50 208 VAL A CA 1
ATOM 1630 C C . VAL A 1 208 ? -8.287 5.122 14.453 1.00 88.50 208 VAL A C 1
ATOM 1632 O O . VAL A 1 208 ? -7.849 6.267 14.436 1.00 88.50 208 VAL A O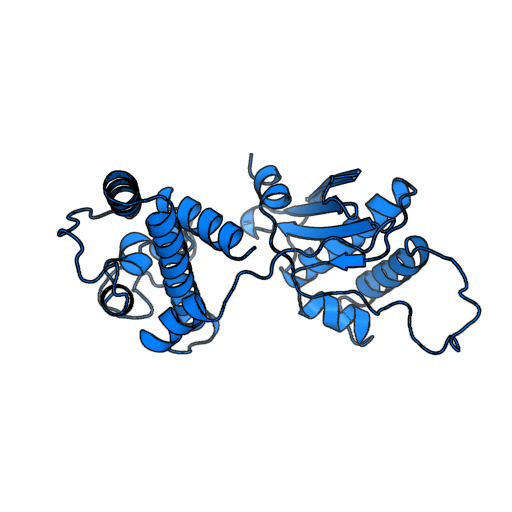 1
ATOM 1635 N N . GLU A 1 209 ? -7.842 4.189 13.620 1.00 84.81 209 GLU A N 1
ATOM 1636 C CA . GLU A 1 209 ? -6.708 4.367 12.713 1.00 84.81 209 GLU A CA 1
ATOM 1637 C C . GLU A 1 209 ? -7.074 3.891 11.300 1.00 84.81 209 GLU A C 1
ATOM 1639 O O . GLU A 1 209 ? -7.576 2.782 11.109 1.00 84.81 209 GLU A O 1
ATOM 1644 N N . THR A 1 210 ? -6.795 4.742 10.313 1.00 81.88 210 THR A N 1
ATOM 1645 C CA . THR A 1 210 ? -6.958 4.509 8.867 1.00 81.88 210 THR A CA 1
ATOM 1646 C C . THR A 1 210 ? -5.747 5.105 8.147 1.00 81.88 210 THR A C 1
ATOM 1648 O O . THR A 1 210 ? -5.163 6.080 8.629 1.00 81.88 210 THR A O 1
ATOM 1651 N N . ASP A 1 211 ? -5.337 4.544 7.007 1.00 75.44 211 ASP A N 1
ATOM 1652 C CA . ASP A 1 211 ? -4.235 5.100 6.209 1.00 75.44 211 ASP A CA 1
ATOM 1653 C C . ASP A 1 211 ? -4.697 6.123 5.149 1.00 75.44 211 ASP A C 1
ATOM 1655 O O . ASP A 1 211 ? -3.877 6.728 4.450 1.00 75.44 211 ASP A O 1
ATOM 165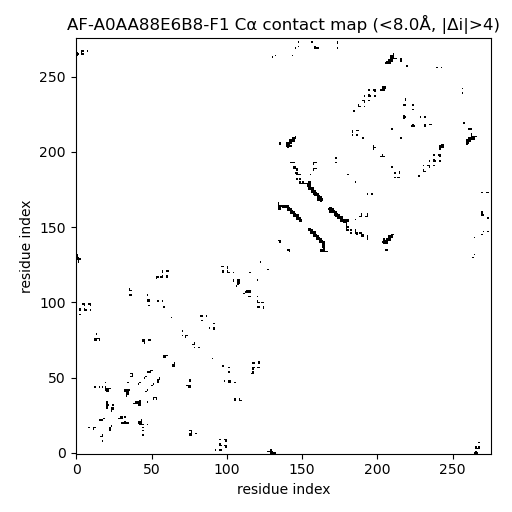9 N N . ALA A 1 212 ? -6.001 6.416 5.111 1.00 78.38 212 ALA A N 1
ATOM 1660 C CA . ALA A 1 212 ? -6.606 7.408 4.238 1.00 78.38 212 ALA A CA 1
ATOM 1661 C C . ALA A 1 212 ? -6.553 8.822 4.845 1.00 78.38 212 ALA A C 1
ATOM 1663 O O . ALA A 1 212 ? -7.503 9.299 5.468 1.00 78.38 212 ALA A O 1
ATOM 1664 N N . LEU A 1 213 ? -5.452 9.544 4.612 1.00 76.19 213 LEU A N 1
ATOM 1665 C CA . LEU A 1 213 ? -5.249 10.907 5.137 1.00 76.19 213 LEU A CA 1
ATOM 1666 C C . LEU A 1 213 ? -6.415 11.869 4.829 1.00 76.19 213 LEU A C 1
ATOM 1668 O O . LEU A 1 213 ? -6.793 12.666 5.684 1.00 76.19 213 LEU A O 1
ATOM 1672 N N . LEU A 1 214 ? -6.999 11.787 3.630 1.00 78.31 214 LEU A N 1
ATOM 1673 C CA . LEU A 1 214 ? -8.130 12.634 3.233 1.00 78.31 214 LEU A CA 1
ATOM 1674 C C . LEU A 1 214 ? -9.403 12.336 4.040 1.00 78.31 214 LEU A C 1
ATOM 1676 O O . LEU A 1 214 ? -10.151 13.259 4.352 1.00 78.31 214 LEU A O 1
ATOM 1680 N N . VAL A 1 215 ? -9.627 11.073 4.422 1.00 84.06 215 VAL A N 1
ATOM 1681 C CA . VAL A 1 215 ? -10.729 10.697 5.322 1.00 84.06 215 VAL A CA 1
ATOM 1682 C C . VAL A 1 215 ? -10.503 11.330 6.687 1.00 84.06 215 VAL A C 1
ATOM 1684 O O . VAL A 1 215 ? -11.396 11.992 7.211 1.00 84.06 215 VAL A O 1
ATOM 1687 N N . VAL A 1 216 ? -9.290 11.199 7.234 1.00 79.69 216 VAL A N 1
ATOM 1688 C CA . VAL A 1 216 ? -8.926 11.799 8.527 1.00 79.69 216 VAL A CA 1
ATOM 1689 C C . VAL A 1 216 ? -9.182 13.302 8.529 1.00 79.69 216 VAL A C 1
ATOM 1691 O O . VAL A 1 216 ? -9.846 13.815 9.431 1.00 79.69 216 VAL A O 1
ATOM 1694 N N . GLN A 1 217 ? -8.706 13.999 7.497 1.00 77.44 217 GLN A N 1
ATOM 1695 C CA . GLN A 1 217 ? -8.898 15.438 7.349 1.00 77.44 217 GLN A CA 1
ATOM 1696 C C . GLN A 1 217 ? -10.383 15.800 7.319 1.00 77.44 217 GLN A C 1
ATOM 1698 O O . GLN A 1 217 ? -10.813 16.581 8.161 1.00 77.44 217 GLN A O 1
ATOM 1703 N N . ALA A 1 218 ? -11.176 15.174 6.448 1.00 81.19 218 ALA A N 1
ATOM 1704 C CA . ALA A 1 218 ? -12.603 15.464 6.317 1.00 81.19 218 ALA A CA 1
ATOM 1705 C C . ALA A 1 218 ? -13.388 15.259 7.625 1.00 81.19 218 ALA A C 1
ATOM 1707 O O . ALA A 1 218 ? -14.282 16.048 7.947 1.00 81.19 218 ALA A O 1
ATOM 1708 N N . ILE A 1 219 ? -13.055 14.225 8.409 1.00 82.44 219 ILE A N 1
ATOM 1709 C CA . ILE A 1 219 ? -13.700 13.976 9.705 1.00 82.44 219 ILE A CA 1
ATOM 1710 C C . ILE A 1 219 ? -13.315 15.051 10.727 1.00 82.44 219 ILE A C 1
ATOM 1712 O O . ILE A 1 219 ? -14.208 15.565 11.409 1.00 82.44 219 ILE A O 1
ATOM 1716 N N . VAL A 1 220 ? -12.030 15.410 10.809 1.00 79.75 220 VAL A N 1
ATOM 1717 C CA . VAL A 1 220 ? -11.486 16.340 11.814 1.00 79.75 220 VAL A CA 1
ATOM 1718 C C . VAL A 1 220 ? -11.851 17.797 11.523 1.00 79.75 220 VAL A C 1
ATOM 1720 O O . VAL A 1 220 ? -12.261 18.510 12.438 1.00 79.75 220 VAL A O 1
ATOM 1723 N N . THR A 1 221 ? -11.715 18.256 10.278 1.00 77.19 221 THR A N 1
ATOM 1724 C CA . THR A 1 221 ? -11.903 19.673 9.912 1.00 77.19 221 THR A CA 1
ATOM 1725 C C . THR A 1 221 ? -13.364 20.067 9.734 1.00 77.19 221 THR A C 1
ATOM 1727 O O . THR A 1 221 ? -13.664 21.255 9.717 1.00 77.19 221 THR A O 1
ATOM 1730 N N . SER A 1 222 ? -14.281 19.098 9.655 1.00 68.19 222 SER A N 1
ATOM 1731 C CA . SER A 1 222 ? -15.695 19.361 9.339 1.00 68.19 222 SER A CA 1
ATOM 1732 C C . SER A 1 222 ? -15.934 19.998 7.976 1.00 68.19 222 SER A C 1
ATOM 1734 O O . SER A 1 222 ? -16.932 20.681 7.794 1.00 68.19 222 SER A O 1
ATOM 1736 N N . ASP A 1 223 ? -15.053 19.694 7.023 1.00 75.62 223 ASP A N 1
ATOM 1737 C CA . ASP A 1 223 ? -15.114 20.178 5.643 1.00 75.62 223 ASP A CA 1
ATOM 1738 C C . ASP A 1 223 ? -14.950 19.003 4.655 1.00 75.62 223 ASP A C 1
ATOM 1740 O O . ASP A 1 223 ? -13.877 18.812 4.073 1.00 75.62 223 ASP A O 1
ATOM 1744 N N . PRO A 1 224 ? -15.942 18.096 4.564 1.00 74.06 224 PRO A N 1
ATOM 1745 C CA 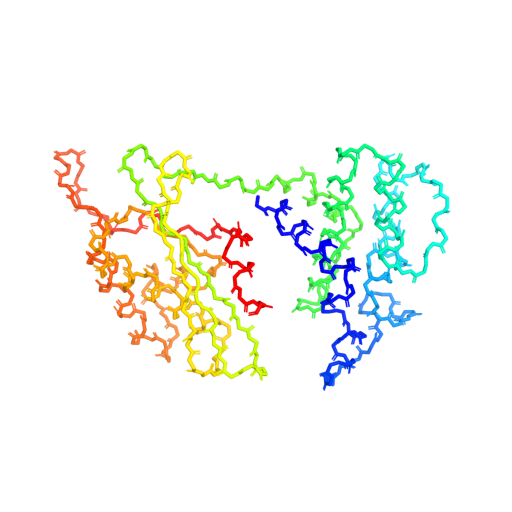. PRO A 1 224 ? -15.902 17.006 3.599 1.00 74.06 224 PRO A CA 1
ATOM 1746 C C . PRO A 1 224 ? -16.234 17.501 2.181 1.00 74.06 224 PRO A C 1
ATOM 1748 O O . PRO A 1 224 ? -16.925 18.503 2.031 1.00 74.06 224 PRO A O 1
ATOM 1751 N N . PRO A 1 225 ? -15.826 16.773 1.123 1.00 75.88 225 PRO A N 1
ATOM 1752 C CA . PRO A 1 225 ? -16.390 16.988 -0.208 1.00 75.88 225 PRO A CA 1
ATOM 1753 C C . PRO A 1 225 ? -17.923 16.878 -0.164 1.00 75.88 225 PRO A C 1
ATOM 1755 O O . PRO A 1 225 ? -18.427 15.937 0.454 1.00 75.88 225 PRO A O 1
ATOM 1758 N N . ASP A 1 226 ? -18.641 17.784 -0.838 1.00 76.25 226 ASP A N 1
ATOM 1759 C CA . ASP A 1 226 ? -20.112 17.900 -0.769 1.00 76.25 226 ASP A CA 1
ATOM 1760 C C . ASP A 1 226 ? -20.837 16.551 -0.963 1.00 76.25 226 ASP A C 1
ATOM 1762 O O . ASP A 1 226 ? -21.739 16.200 -0.203 1.00 76.25 226 ASP A O 1
ATOM 1766 N N . ASP A 1 227 ? -20.385 15.736 -1.922 1.00 84.06 227 ASP A N 1
ATOM 1767 C CA . ASP A 1 227 ? -20.987 14.433 -2.248 1.00 84.06 227 ASP A CA 1
ATOM 1768 C C . ASP A 1 227 ? -20.805 13.355 -1.153 1.00 84.06 227 ASP A C 1
ATOM 1770 O O . ASP A 1 227 ? -21.391 12.272 -1.236 1.00 84.06 227 ASP A O 1
ATOM 1774 N N . LEU A 1 228 ? -19.981 13.609 -0.131 1.00 85.94 228 LEU A N 1
ATOM 1775 C CA . LEU A 1 228 ? -19.647 12.667 0.947 1.00 85.94 228 LEU A CA 1
ATOM 1776 C C . LEU A 1 228 ? -20.139 13.122 2.327 1.00 85.94 228 LEU A C 1
ATOM 1778 O O . LEU A 1 228 ? -19.990 12.367 3.295 1.00 85.94 228 LEU A O 1
ATOM 1782 N N . ASP A 1 229 ? -20.763 14.299 2.424 1.00 85.06 229 ASP A N 1
ATOM 1783 C CA . ASP A 1 229 ? -21.284 14.846 3.682 1.00 85.06 229 ASP A CA 1
ATOM 1784 C C . ASP A 1 229 ? -22.222 13.874 4.434 1.00 85.06 229 ASP A C 1
ATOM 1786 O O . ASP A 1 229 ? -22.024 13.669 5.636 1.00 85.06 229 ASP A O 1
ATOM 1790 N N . PRO A 1 230 ? -23.145 13.136 3.774 1.00 90.12 230 PRO A N 1
ATOM 1791 C CA . PRO A 1 230 ? -23.994 12.166 4.471 1.00 90.12 230 PRO A CA 1
ATOM 1792 C C . PRO A 1 230 ? -23.209 11.029 5.142 1.00 90.12 230 PRO A C 1
ATOM 1794 O O . PRO A 1 230 ? -23.543 10.606 6.250 1.00 90.12 230 PRO A O 1
ATOM 1797 N N . ILE A 1 231 ? -22.153 10.533 4.487 1.00 91.94 231 ILE A N 1
ATOM 1798 C CA . ILE A 1 231 ? -21.319 9.444 5.018 1.00 91.94 231 ILE A CA 1
ATOM 1799 C C . ILE A 1 231 ? -20.494 9.958 6.199 1.00 91.94 231 ILE A C 1
ATOM 1801 O O . ILE A 1 231 ? -20.379 9.291 7.227 1.00 91.94 231 ILE A O 1
ATOM 1805 N N . VAL A 1 232 ? -19.951 11.166 6.072 1.00 89.81 232 VAL A N 1
ATOM 1806 C CA . VAL A 1 232 ? -19.167 11.839 7.111 1.00 89.81 232 VAL A CA 1
ATOM 1807 C C . VAL A 1 232 ? -20.017 12.138 8.347 1.00 89.81 232 VAL A C 1
ATOM 1809 O O . VAL A 1 232 ? -19.556 11.926 9.472 1.00 89.81 232 VAL A O 1
ATOM 1812 N N . TYR A 1 233 ? -21.264 12.574 8.161 1.00 89.94 233 TYR A N 1
ATOM 1813 C CA . TYR A 1 233 ? -22.216 12.769 9.251 1.00 89.94 233 TYR A CA 1
ATOM 1814 C C . TYR A 1 233 ? -22.470 11.466 10.021 1.00 89.94 233 TYR A C 1
ATOM 1816 O O . TYR A 1 233 ? -22.374 11.450 11.251 1.00 89.94 233 TYR A O 1
ATOM 1824 N N . ASP A 1 234 ? -22.723 10.364 9.310 1.00 93.75 234 ASP A N 1
ATOM 1825 C CA . ASP A 1 234 ? -22.960 9.059 9.937 1.00 93.75 234 ASP A CA 1
ATOM 1826 C C . ASP A 1 234 ? -21.720 8.562 10.699 1.00 93.75 234 ASP A C 1
ATOM 1828 O O . ASP A 1 234 ? -21.806 8.156 11.858 1.00 93.75 234 ASP A O 1
ATOM 1832 N N . ILE A 1 235 ? -20.526 8.712 10.113 1.00 93.25 235 ILE A N 1
ATOM 1833 C CA . ILE A 1 235 ? -19.254 8.400 10.786 1.00 93.25 235 ILE A CA 1
ATOM 1834 C C . ILE A 1 235 ? -19.119 9.175 12.101 1.00 93.25 235 ILE A C 1
ATOM 1836 O O . ILE A 1 235 ? -18.747 8.593 13.121 1.00 93.25 235 ILE A O 1
ATOM 1840 N N . ARG A 1 236 ? -19.443 10.473 12.123 1.00 89.31 236 ARG A N 1
ATOM 1841 C CA . ARG A 1 236 ? -19.381 11.281 13.354 1.00 89.31 236 ARG A CA 1
ATOM 1842 C C . ARG A 1 236 ? -20.358 10.796 14.418 1.00 89.31 236 ARG A C 1
ATOM 1844 O O . ARG A 1 236 ? -19.983 10.724 15.590 1.00 89.31 236 ARG A O 1
ATOM 1851 N N . ALA A 1 237 ? -21.582 10.451 14.026 1.00 90.38 237 ALA A N 1
ATOM 1852 C CA . ALA A 1 237 ? -22.571 9.898 14.944 1.00 90.38 237 ALA A CA 1
ATOM 1853 C C . ALA A 1 237 ? -22.092 8.561 15.538 1.00 90.38 237 ALA A C 1
ATOM 1855 O O . ALA A 1 237 ? -22.167 8.347 16.752 1.00 90.38 237 ALA A O 1
ATOM 1856 N N . LEU A 1 238 ? -21.519 7.689 14.706 1.00 92.56 238 LEU A N 1
ATOM 1857 C CA . LEU A 1 238 ? -20.951 6.417 15.147 1.00 92.56 238 LEU A CA 1
ATOM 1858 C C . LEU A 1 238 ? -19.747 6.605 16.074 1.00 92.56 238 LEU A C 1
ATOM 1860 O O . LEU A 1 238 ? -19.674 5.937 17.102 1.00 92.56 238 LEU A O 1
ATOM 1864 N N . LEU A 1 239 ? -18.850 7.552 15.786 1.00 89.44 239 LEU A N 1
ATOM 1865 C CA . LEU A 1 239 ? -17.716 7.879 16.661 1.00 89.44 239 LEU A CA 1
ATOM 1866 C C . LEU A 1 239 ? -18.181 8.247 18.078 1.00 89.44 239 LEU A C 1
ATOM 1868 O O . LEU A 1 239 ? -17.640 7.737 19.059 1.00 89.44 239 LEU A O 1
ATOM 1872 N N . GLN A 1 240 ? -19.233 9.062 18.202 1.00 87.31 240 GLN A N 1
ATOM 1873 C CA . GLN A 1 240 ? -19.823 9.397 19.506 1.00 87.31 240 GLN A CA 1
ATOM 1874 C C . GLN A 1 240 ? -20.422 8.168 20.207 1.00 87.31 240 GLN A C 1
ATOM 1876 O O . GLN A 1 240 ? -20.332 8.033 21.430 1.00 87.31 240 GLN A O 1
ATOM 1881 N N . LYS A 1 241 ? -21.009 7.248 19.436 1.00 86.25 241 LYS A N 1
ATOM 1882 C CA . LYS A 1 241 ? -21.613 6.009 19.938 1.00 86.25 241 LYS A CA 1
ATOM 1883 C C . LYS A 1 241 ? -20.581 4.988 20.423 1.00 86.25 241 LYS A C 1
ATOM 1885 O O . LYS A 1 241 ? -20.931 4.169 21.269 1.00 86.25 241 LYS A O 1
ATOM 1890 N N . VAL A 1 242 ? -19.340 5.006 19.935 1.00 85.94 242 VAL A N 1
ATOM 1891 C CA . VAL A 1 242 ? -18.329 3.974 20.260 1.00 85.94 242 VAL A CA 1
ATOM 1892 C C . VAL A 1 242 ? -17.211 4.454 21.192 1.00 85.94 242 VAL A C 1
ATOM 1894 O O . VAL A 1 242 ? -16.522 3.620 21.777 1.00 85.94 242 VAL A O 1
ATOM 1897 N N . ALA A 1 243 ? -17.047 5.766 21.386 1.00 78.38 243 ALA A N 1
ATOM 1898 C CA . ALA A 1 243 ? -15.956 6.346 22.179 1.00 78.38 243 ALA A CA 1
ATOM 1899 C C . ALA A 1 243 ? -16.034 6.004 23.677 1.00 78.38 243 ALA A C 1
ATOM 1901 O O . ALA A 1 243 ? -17.068 6.213 24.296 1.00 78.38 243 ALA A O 1
ATOM 1902 N N . CYS A 1 244 ? -14.969 5.532 24.326 1.00 63.09 244 CYS A N 1
ATOM 1903 C CA . CYS A 1 244 ? -14.984 5.244 25.773 1.00 63.09 244 CYS A CA 1
ATOM 1904 C C . CYS A 1 244 ? -15.318 6.490 26.633 1.00 63.09 244 CYS A C 1
ATOM 1906 O O . CYS A 1 244 ? -14.697 7.539 26.493 1.00 63.09 244 CYS A O 1
ATOM 1908 N N . GLY A 1 245 ? -16.312 6.392 27.527 1.00 48.59 245 GLY A N 1
ATOM 1909 C CA . GLY A 1 245 ? -16.769 7.505 28.367 1.00 48.59 245 GLY A CA 1
ATOM 1910 C C . GLY A 1 245 ? -16.397 7.326 29.839 1.00 48.59 245 GLY A C 1
ATOM 1911 O O . GLY A 1 245 ? -16.977 6.489 30.519 1.00 48.59 245 GLY A O 1
ATOM 1912 N N . SER A 1 246 ? -15.485 8.154 30.351 1.00 33.38 246 SER A N 1
ATOM 1913 C CA . SER A 1 246 ? -15.411 8.526 31.774 1.00 33.38 246 SER A CA 1
ATOM 1914 C C . SER A 1 246 ? -15.143 10.036 31.882 1.00 33.38 246 SER A C 1
ATOM 1916 O O . SER A 1 246 ? -14.245 10.528 31.198 1.00 33.38 246 SER A O 1
ATOM 1918 N N . PRO A 1 247 ? -15.868 10.802 32.723 1.00 36.84 247 PRO A N 1
ATOM 1919 C CA . PRO A 1 247 ? -15.589 12.219 32.943 1.00 36.84 247 PRO A CA 1
ATOM 1920 C C . PRO A 1 247 ? -14.431 12.386 33.945 1.00 36.84 247 PRO A C 1
ATOM 1922 O O . PRO A 1 247 ? -14.624 12.291 35.157 1.00 36.84 247 PRO A O 1
ATOM 1925 N N . CYS A 1 248 ? -13.212 12.646 33.465 1.00 27.09 248 CYS A N 1
ATOM 1926 C CA . CYS A 1 248 ? -12.067 12.956 34.329 1.00 27.09 248 CYS A CA 1
ATOM 1927 C C . CYS A 1 248 ? -12.160 14.394 34.879 1.00 27.09 248 CYS A C 1
ATOM 1929 O O . CYS A 1 248 ? -12.102 15.369 34.136 1.00 27.09 248 CYS A O 1
ATOM 1931 N N . ARG A 1 249 ? -12.283 14.530 36.208 1.00 26.36 249 ARG A N 1
ATOM 1932 C CA . ARG A 1 249 ? -12.537 15.782 36.957 1.00 26.36 249 ARG A CA 1
ATOM 1933 C C . ARG A 1 249 ? -11.361 16.776 37.074 1.00 26.36 249 ARG A C 1
ATOM 1935 O O . ARG A 1 249 ? -11.446 17.691 37.881 1.00 26.36 249 ARG A O 1
ATOM 1942 N N . HIS A 1 250 ? -10.294 16.660 36.287 1.00 25.06 250 HIS A N 1
ATOM 1943 C CA . HIS A 1 250 ? -9.191 17.637 36.298 1.00 25.06 250 HIS A CA 1
ATOM 1944 C C . HIS A 1 250 ? -8.618 17.869 34.898 1.00 25.06 250 HIS A C 1
ATOM 1946 O O . HIS A 1 250 ? -7.472 17.555 34.611 1.00 25.06 250 HIS A O 1
ATOM 1952 N N . ALA A 1 251 ? -9.450 18.413 34.019 1.00 23.50 251 ALA A N 1
ATOM 1953 C CA . ALA A 1 251 ? -9.064 19.313 32.939 1.00 23.50 251 ALA A CA 1
ATOM 1954 C C . ALA A 1 251 ? -10.373 19.839 32.356 1.00 23.50 251 ALA A C 1
ATOM 1956 O O . ALA A 1 251 ? -11.274 19.062 32.049 1.00 23.50 251 ALA A O 1
ATOM 1957 N N . THR A 1 252 ? -10.515 21.154 32.254 1.00 22.05 252 THR A N 1
ATOM 1958 C CA . THR A 1 252 ? -11.635 21.800 31.570 1.00 22.05 252 THR A CA 1
ATOM 1959 C C . THR A 1 252 ? -11.872 21.140 30.211 1.00 22.05 252 THR A C 1
ATOM 1961 O O . THR A 1 252 ? -11.012 21.152 29.332 1.00 22.05 252 THR A O 1
ATOM 1964 N N . CYS A 1 253 ? -13.042 20.516 30.080 1.00 27.83 253 CYS A N 1
ATOM 1965 C CA . CYS A 1 253 ? -13.526 19.872 28.871 1.00 27.83 253 CYS A CA 1
ATOM 1966 C C . CYS A 1 253 ? -13.901 20.970 27.865 1.00 27.83 253 CYS A C 1
ATOM 1968 O O . CYS A 1 253 ? -15.012 21.491 27.875 1.00 27.83 253 CYS A O 1
ATOM 1970 N N . SER A 1 254 ? -12.927 21.378 27.055 1.00 23.83 254 SER A N 1
ATOM 1971 C CA . SER A 1 254 ? -13.094 22.318 25.939 1.00 23.83 254 SER A CA 1
ATOM 1972 C C . SER A 1 254 ? -12.332 21.840 24.696 1.00 23.83 254 SER A C 1
ATOM 1974 O O . SER A 1 254 ? -11.755 22.639 23.966 1.00 23.83 254 SER A O 1
ATOM 1976 N N . GLY A 1 255 ? -12.278 20.524 24.475 1.00 25.16 255 GLY A N 1
ATOM 1977 C CA . GLY A 1 255 ? -11.597 19.913 23.336 1.00 25.16 255 GLY A CA 1
ATOM 1978 C C . GLY A 1 255 ? -12.384 18.715 22.822 1.00 25.16 255 GLY A C 1
ATOM 1979 O O . GLY A 1 255 ? -12.733 17.831 23.599 1.00 25.16 255 GLY A O 1
ATOM 1980 N N . SER A 1 256 ? -12.682 18.734 21.526 1.00 28.75 256 SER A N 1
ATOM 1981 C CA . SER A 1 256 ? -13.385 17.714 20.745 1.00 28.75 256 SER A CA 1
ATOM 1982 C C . SER A 1 256 ? -12.910 16.277 21.044 1.00 28.75 256 SER A C 1
ATOM 1984 O O . SER A 1 256 ? -11.742 16.091 21.384 1.00 28.75 256 SER A O 1
ATOM 1986 N N . PRO A 1 257 ? -13.747 15.240 20.838 1.00 30.84 257 PRO A N 1
ATOM 1987 C CA . PRO A 1 257 ? -13.413 13.828 21.106 1.00 30.84 257 PRO A CA 1
ATOM 1988 C C . PRO A 1 257 ? -12.337 13.227 20.166 1.00 30.84 257 PRO A C 1
ATOM 1990 O O . PRO A 1 257 ? -12.222 12.016 20.042 1.00 30.84 257 PRO A O 1
ATOM 1993 N N . LEU A 1 258 ? -11.559 14.066 19.478 1.00 38.09 258 LEU A N 1
ATOM 1994 C CA . LEU A 1 258 ? -10.790 13.784 18.260 1.00 38.09 258 LEU A CA 1
ATOM 1995 C C . LEU A 1 258 ? -9.268 13.881 18.463 1.00 38.09 258 LEU A C 1
ATOM 1997 O O . LEU A 1 258 ? -8.563 14.351 17.575 1.00 38.09 258 LEU A O 1
ATOM 2001 N N . LYS A 1 259 ? -8.724 13.477 19.616 1.00 31.16 259 LYS A N 1
ATOM 2002 C CA . LYS A 1 259 ? -7.258 13.490 19.773 1.00 31.16 259 LYS A CA 1
ATOM 2003 C C . LYS A 1 259 ? -6.531 12.384 18.990 1.00 31.16 259 LYS A C 1
ATOM 2005 O O . LYS A 1 259 ? -5.356 12.575 18.708 1.00 31.16 259 LYS A O 1
ATOM 2010 N N . ASP A 1 260 ? -7.220 11.324 18.546 1.00 39.75 260 ASP A N 1
ATOM 2011 C CA . ASP A 1 260 ? -6.537 10.075 18.161 1.00 39.75 260 ASP A CA 1
ATOM 2012 C C . ASP A 1 260 ? -6.956 9.463 16.805 1.00 39.75 260 ASP A C 1
ATOM 2014 O O . ASP A 1 260 ? -6.782 8.264 16.593 1.00 39.75 260 ASP A O 1
ATOM 2018 N N . LEU A 1 261 ? -7.487 10.251 15.858 1.00 33.88 261 LEU A N 1
ATOM 2019 C CA . LEU A 1 261 ? -7.610 9.798 14.462 1.00 33.88 261 LEU A CA 1
ATOM 2020 C C . LEU A 1 261 ? -6.252 9.992 13.767 1.00 33.88 261 LEU A C 1
ATOM 2022 O O . LEU A 1 261 ? -5.938 11.078 13.279 1.00 33.88 261 LEU A O 1
ATOM 2026 N N . ILE A 1 262 ? -5.411 8.957 13.793 1.00 34.50 262 ILE A N 1
ATOM 2027 C CA . ILE A 1 262 ? -4.015 9.027 13.335 1.00 34.50 262 ILE A CA 1
ATOM 2028 C C . ILE A 1 262 ? -3.916 8.490 11.892 1.00 34.50 262 ILE A C 1
ATOM 2030 O O . ILE A 1 262 ? -4.396 7.386 11.633 1.00 34.50 262 ILE A O 1
ATOM 2034 N N . PRO A 1 263 ? -3.255 9.195 10.949 1.00 28.66 263 PRO A N 1
ATOM 2035 C CA . PRO A 1 263 ? -3.107 8.767 9.551 1.00 28.66 263 PRO A CA 1
ATOM 2036 C C . PRO A 1 263 ? -2.025 7.684 9.347 1.00 28.66 263 PRO A C 1
ATOM 2038 O O . PRO A 1 2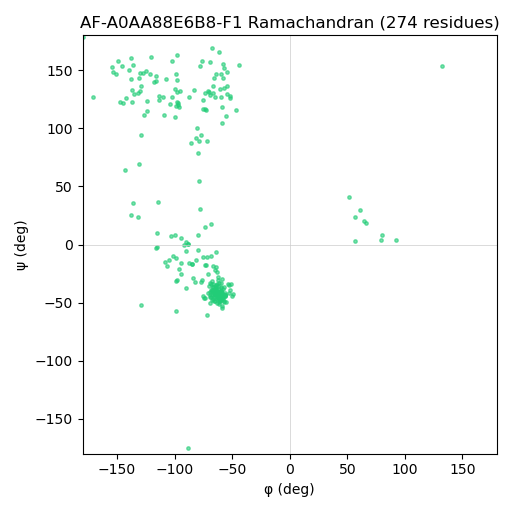63 ? -1.351 7.645 8.314 1.00 28.66 263 PRO A O 1
ATOM 2041 N N . HIS A 1 264 ? -1.781 6.825 10.335 1.00 37.09 264 HIS A N 1
ATOM 2042 C CA . HIS A 1 264 ? -0.640 5.910 10.317 1.00 37.09 264 HIS A CA 1
ATOM 2043 C C . HIS A 1 264 ? -1.054 4.474 10.594 1.00 37.09 264 HIS A C 1
ATOM 2045 O O . HIS A 1 264 ? -1.038 4.068 11.740 1.00 37.09 264 HIS A O 1
ATOM 2051 N N . GLY A 1 265 ? -1.295 3.681 9.548 1.00 36.03 265 GLY A N 1
ATOM 2052 C CA . GLY A 1 265 ? -1.481 2.235 9.670 1.00 36.03 265 GLY A CA 1
ATOM 2053 C C . GLY A 1 265 ? -1.043 1.479 8.413 1.00 36.03 265 GLY A C 1
ATOM 2054 O O . GLY A 1 265 ? -1.124 1.973 7.298 1.00 36.03 265 GLY A O 1
ATOM 2055 N N . THR A 1 266 ? -0.517 0.273 8.563 1.00 36.81 266 THR A N 1
ATOM 2056 C CA . THR A 1 266 ? -0.163 -0.670 7.502 1.00 36.81 266 THR A CA 1
ATOM 2057 C C . THR A 1 266 ? -0.406 -2.051 8.087 1.00 36.81 266 THR A C 1
ATOM 2059 O O . THR A 1 266 ? 0.209 -2.380 9.105 1.00 36.81 266 THR A O 1
ATOM 2062 N N . TRP A 1 267 ? -1.247 -2.861 7.452 1.00 46.62 267 TRP A N 1
ATOM 2063 C CA . TRP A 1 267 ? -1.635 -4.159 8.002 1.00 46.62 267 TRP A CA 1
ATOM 2064 C C . TRP A 1 267 ? -1.827 -5.195 6.898 1.00 46.62 267 TRP A C 1
ATOM 2066 O O . TRP A 1 267 ? -2.665 -5.019 6.020 1.00 46.62 267 TRP A O 1
ATOM 2076 N N . ASP A 1 268 ? -1.067 -6.291 6.974 1.00 33.84 268 ASP A N 1
ATOM 2077 C CA . ASP A 1 268 ? -1.223 -7.467 6.106 1.00 33.84 268 ASP A CA 1
ATOM 2078 C C . ASP A 1 268 ? -2.290 -8.454 6.640 1.00 33.84 268 ASP A C 1
ATOM 2080 O O . ASP A 1 268 ? -2.812 -9.249 5.864 1.00 33.84 268 ASP A O 1
ATOM 2084 N N . ASP A 1 269 ? -2.701 -8.380 7.917 1.00 36.12 269 ASP A N 1
ATOM 2085 C CA . ASP A 1 269 ? -3.747 -9.275 8.462 1.00 36.12 269 ASP A CA 1
ATOM 2086 C C . ASP A 1 269 ? -5.126 -8.992 7.866 1.00 36.12 269 ASP A C 1
ATOM 2088 O O . ASP A 1 269 ? -5.923 -9.901 7.653 1.00 36.12 269 ASP A O 1
ATOM 2092 N N . VAL A 1 270 ? -5.391 -7.718 7.565 1.00 36.59 270 VAL A N 1
ATOM 2093 C CA . VAL A 1 270 ? -6.596 -7.325 6.850 1.00 36.59 270 VAL A CA 1
ATOM 2094 C C . VAL A 1 270 ? -6.443 -7.772 5.403 1.00 36.59 270 VAL A C 1
ATOM 2096 O O . VAL A 1 270 ? -7.183 -8.649 4.984 1.00 36.59 270 VAL A O 1
ATOM 2099 N N . CYS A 1 271 ? -5.429 -7.279 4.680 1.00 34.72 271 CYS A N 1
ATOM 2100 C CA . CYS A 1 271 ? -5.194 -7.528 3.250 1.00 34.72 271 CYS A CA 1
ATOM 2101 C C . CYS A 1 271 ? -5.197 -9.014 2.811 1.00 34.72 271 CYS A C 1
ATOM 2103 O O . CYS A 1 271 ? -5.652 -9.307 1.701 1.00 34.72 271 CYS A O 1
ATOM 2105 N N . ASN A 1 272 ? -4.739 -9.953 3.645 1.00 35.47 272 ASN A N 1
ATOM 2106 C CA . ASN A 1 272 ? -4.663 -11.377 3.284 1.00 35.47 272 ASN A CA 1
ATOM 2107 C C . ASN A 1 272 ? -6.017 -12.116 3.275 1.00 35.47 272 ASN A C 1
ATOM 2109 O O . ASN A 1 272 ? -6.090 -13.225 2.749 1.00 35.47 272 ASN A O 1
ATOM 2113 N N . LEU A 1 273 ? -7.093 -11.510 3.791 1.00 34.28 273 LEU A N 1
ATOM 2114 C CA . LEU A 1 273 ? -8.447 -12.086 3.756 1.00 34.28 273 LEU A CA 1
ATOM 2115 C C . LEU A 1 273 ? -9.261 -11.701 2.502 1.00 34.28 273 LEU A C 1
ATOM 2117 O O . LEU A 1 273 ? -10.358 -12.216 2.316 1.00 34.28 273 LEU A O 1
ATOM 2121 N N . TRP A 1 274 ? -8.754 -10.815 1.634 1.00 38.62 274 TRP A N 1
ATOM 2122 C CA . TRP A 1 274 ? -9.576 -10.144 0.604 1.00 38.62 274 TRP A CA 1
ATOM 2123 C C . TRP A 1 274 ? -9.520 -10.731 -0.803 1.00 38.62 274 TRP A C 1
ATOM 2125 O O . TRP A 1 274 ? -10.310 -10.325 -1.654 1.00 38.62 274 TRP A O 1
ATOM 2135 N N . PHE A 1 275 ? -8.581 -11.640 -1.076 1.00 28.98 275 PHE A N 1
ATOM 2136 C CA . PHE A 1 275 ? -8.351 -12.167 -2.428 1.00 28.98 275 PHE A CA 1
ATOM 2137 C C . PHE A 1 275 ? -8.113 -13.685 -2.488 1.00 28.98 275 PHE A C 1
ATOM 2139 O O . PHE A 1 275 ? -7.481 -14.154 -3.435 1.00 28.98 275 PHE A O 1
ATOM 2146 N N . MET A 1 276 ? -8.622 -14.444 -1.512 1.00 25.70 276 MET A N 1
ATOM 2147 C CA . MET A 1 276 ? -8.906 -15.873 -1.716 1.00 25.70 276 MET A CA 1
ATOM 2148 C C . MET A 1 276 ? -10.344 -16.061 -2.187 1.00 25.70 276 MET A C 1
ATOM 2150 O O . MET A 1 276 ? -11.226 -15.340 -1.672 1.00 25.70 276 MET A O 1
#

Foldseek 3Di:
DVLQVLVVVLVCQLVQNPVQVVNCVVVPHPDDQAQLPQSPDGGGSCCQCPVPPQNPVLQCPDPVNVPDDDQPDPGSNSVLVSDVVPDDPVSSSLSSLLSVLSVVQSCCCVPVVDHDHSVNSVVCSVVCPPPPDQFDPAPFKEKEKDWDDDQVPQWIWIKIFIAHRVRDTPDIDTDIGGGRDDRLVRQLVNLLVSLVVCLVVVAAHAAYEYLNVLLLCCLVVVDHDPVCNVSSVSSNVSNVSRHDDDDDPPDPPPDDSRPHHDNHDDDVVRVVVPPD

Mean predicted aligned error: 13.37 Å

Nearest PDB structures (foldseek):
  4e19-assembly2_B  TM=8.622E-01  e=2.710E-06  Halobacterium salinarum NRC-1
  3hst-assembly2_B  TM=8.351E-01  e=1.906E-05  Mycobacterium tuberculosis
  3hst-assembly4_D  TM=8.258E-01  e=4.535E-05  Mycobacterium tuberculosis
  5i4a-assembly2_C  TM=5.985E-01  e=1.203E-02  Marinitoga piezophila KA3
  5ux0-assembly2_D  TM=4.812E-01  e=7.800E-03  Marinitoga piezophila

Radius of gyration: 21.35 Å; Cα contacts (8 Å, |Δi|>4): 422; chains: 1; bounding box: 54×40×60 Å

Solvent-accessible surface area (backbone atoms only — not comparable to full-atom values): 15518 Å² total; per-residue (Å²): 52,49,62,50,59,16,49,54,48,45,49,31,32,45,70,66,64,43,90,29,39,44,52,35,40,76,72,70,45,94,65,72,35,51,26,94,83,76,64,81,46,68,17,37,57,30,34,55,52,51,70,31,69,64,28,44,50,32,43,54,71,34,83,82,51,60,72,58,76,88,77,82,57,90,44,39,37,53,45,52,55,53,48,64,73,76,47,54,72,71,54,47,53,50,50,29,40,50,43,40,29,42,48,49,44,50,48,42,34,73,78,67,71,42,88,68,54,46,64,60,38,51,45,47,56,74,67,54,64,44,65,67,84,73,58,39,59,85,92,31,26,27,36,39,28,43,49,51,72,46,79,90,69,46,30,30,36,28,23,24,41,29,25,30,41,86,60,50,76,78,47,73,47,82,45,81,44,84,44,65,66,60,71,72,56,36,40,48,48,10,46,39,52,37,42,50,47,34,47,74,70,73,44,58,31,69,32,45,32,34,58,52,52,70,55,49,46,24,68,73,71,73,64,51,61,80,95,44,42,72,60,51,51,50,36,52,54,39,50,68,72,23,47,69,86,75,90,68,93,85,60,87,90,82,72,76,101,67,89,47,71,42,63,71,61,65,66,63,80,53,63,70,70,73,82,119

InterPro domains:
  IPR002156 Ribonuclease H domain [PF13456] (144-241)
  IPR012337 Ribonuclease H-like superfamily [SSF53098] (140-220)
  IPR026960 Reverse transcriptase zinc-binding domain [PF13966] (6-59)
  IPR036397 Ribonuclease H superfamily [G3DSA:3.30.420.10] (139-256)
  IPR044730 Ribonuclease H-like domain, plant type [cd06222] (143-241)
  IPR052929 RNase H-like EbsB-related [PTHR47074] (91-246)